Protein AF-A0A2A3AH09-F1 (afdb_monomer_lite)

Structure (mmCIF, N/CA/C/O backbone):
data_AF-A0A2A3AH09-F1
#
_entry.id   AF-A0A2A3AH09-F1
#
loop_
_atom_site.group_PDB
_atom_site.id
_atom_site.type_symbol
_atom_site.label_atom_id
_atom_site.label_alt_id
_atom_site.label_comp_id
_atom_site.label_asym_id
_atom_site.label_entity_id
_atom_site.label_seq_id
_atom_site.pdbx_PDB_ins_code
_atom_site.Cartn_x
_atom_site.Cartn_y
_atom_site.Cartn_z
_atom_site.occupancy
_atom_site.B_iso_or_equiv
_atom_site.auth_seq_id
_atom_site.auth_comp_id
_atom_site.auth_asym_id
_atom_site.auth_atom_id
_atom_site.pdbx_PDB_model_num
ATOM 1 N N . MET A 1 1 ? -6.752 4.742 29.428 1.00 23.89 1 MET A N 1
ATOM 2 C CA . MET A 1 1 ? -5.348 5.058 29.080 1.00 23.89 1 MET A CA 1
ATOM 3 C C . MET A 1 1 ? -4.868 3.890 28.249 1.00 23.89 1 MET A C 1
ATOM 5 O O . MET A 1 1 ? -4.667 2.828 28.812 1.00 23.89 1 MET A O 1
ATOM 9 N N . ILE A 1 2 ? -4.833 4.047 26.927 1.00 23.59 2 ILE A N 1
ATOM 10 C CA . ILE A 1 2 ? -4.548 2.941 26.006 1.00 23.59 2 ILE A CA 1
ATOM 11 C C . ILE A 1 2 ? -3.035 2.771 25.937 1.00 23.59 2 ILE A C 1
ATOM 13 O O . ILE A 1 2 ? -2.318 3.737 25.672 1.00 23.59 2 ILE A O 1
ATOM 17 N N . ILE A 1 3 ? -2.558 1.558 26.194 1.00 22.45 3 ILE A N 1
ATOM 18 C CA . ILE A 1 3 ? -1.176 1.170 25.927 1.00 22.45 3 ILE A CA 1
ATOM 19 C C . ILE A 1 3 ? -1.174 0.572 24.517 1.00 22.45 3 ILE A C 1
ATOM 21 O O . ILE A 1 3 ? -1.319 -0.630 24.355 1.00 22.45 3 ILE A O 1
ATOM 25 N N . MET A 1 4 ? -1.064 1.418 23.488 1.00 25.09 4 MET A N 1
ATOM 26 C CA . MET A 1 4 ? -0.767 0.939 22.133 1.00 25.09 4 MET A CA 1
ATOM 27 C C . MET A 1 4 ? 0.722 0.570 22.095 1.00 25.09 4 MET A C 1
ATOM 29 O O . MET A 1 4 ? 1.574 1.455 22.219 1.00 25.09 4 MET A O 1
ATOM 33 N N . ASP A 1 5 ? 1.055 -0.714 21.945 1.00 28.31 5 ASP A N 1
ATOM 34 C CA . ASP A 1 5 ? 2.440 -1.148 21.712 1.00 28.31 5 ASP A CA 1
ATOM 35 C C . ASP A 1 5 ? 2.816 -0.863 20.246 1.00 28.31 5 ASP A C 1
ATOM 37 O O . ASP A 1 5 ? 2.674 -1.688 19.349 1.00 28.31 5 ASP A O 1
ATOM 41 N N . ILE A 1 6 ? 3.236 0.378 19.981 1.00 30.56 6 ILE A N 1
ATOM 42 C CA . ILE A 1 6 ? 3.628 0.846 18.645 1.00 30.56 6 ILE A CA 1
ATOM 43 C C . ILE A 1 6 ? 5.043 0.340 18.336 1.00 30.56 6 ILE A C 1
ATOM 45 O O . ILE A 1 6 ? 6.041 1.036 18.575 1.00 30.56 6 ILE A O 1
ATOM 49 N N . ARG A 1 7 ? 5.139 -0.860 17.761 1.00 31.64 7 ARG A N 1
ATOM 50 C CA . ARG A 1 7 ? 6.381 -1.397 17.187 1.00 31.64 7 ARG A CA 1
ATOM 51 C C . ARG A 1 7 ? 6.448 -1.036 15.700 1.00 31.64 7 ARG A C 1
ATOM 53 O O . ARG A 1 7 ? 5.562 -1.351 14.919 1.00 31.64 7 ARG A O 1
ATOM 60 N N . CYS A 1 8 ? 7.478 -0.288 15.314 1.00 32.75 8 CYS A N 1
ATOM 61 C CA . CYS A 1 8 ? 7.668 0.193 13.939 1.00 32.75 8 CYS A CA 1
ATOM 62 C C . CYS A 1 8 ? 8.360 -0.893 13.097 1.00 32.75 8 CYS A C 1
ATOM 64 O O . CYS A 1 8 ? 9.289 -1.516 13.605 1.00 32.75 8 CYS A O 1
ATOM 66 N N . GLY A 1 9 ? 7.909 -1.139 11.859 1.00 32.47 9 GLY A N 1
ATOM 67 C CA . GLY A 1 9 ? 8.409 -2.239 11.016 1.00 32.47 9 GLY A CA 1
ATOM 68 C C . GLY A 1 9 ? 9.798 -2.023 10.396 1.00 32.47 9 GLY A C 1
ATOM 69 O O . GLY A 1 9 ? 10.466 -1.047 10.728 1.00 32.47 9 GLY A O 1
ATOM 70 N N . PRO A 1 10 ? 10.245 -2.898 9.472 1.00 32.12 10 PRO A N 1
ATOM 71 C CA . PRO A 1 10 ? 9.952 -4.318 9.372 1.00 32.12 10 PRO A CA 1
ATOM 72 C C . PRO A 1 10 ? 10.973 -5.072 10.239 1.00 32.12 10 PRO A C 1
ATOM 74 O O . PRO A 1 10 ? 12.000 -5.542 9.751 1.00 32.12 10 PRO A O 1
ATOM 77 N N . ASP A 1 11 ? 10.706 -5.194 11.537 1.00 28.09 11 ASP A N 1
ATOM 78 C CA . ASP A 1 11 ? 11.441 -6.131 12.380 1.00 28.09 11 ASP A CA 1
ATOM 79 C C . ASP A 1 11 ? 10.510 -7.226 12.862 1.00 28.09 11 ASP A C 1
ATOM 81 O O . ASP A 1 11 ? 9.841 -7.123 13.889 1.00 28.09 11 ASP A O 1
ATOM 85 N N . ARG A 1 12 ? 10.569 -8.347 12.148 1.00 29.17 12 ARG A N 1
ATOM 86 C CA . ARG A 1 12 ? 10.664 -9.617 12.849 1.00 29.17 12 ARG A CA 1
ATOM 87 C C . ARG A 1 12 ? 12.127 -10.049 12.816 1.00 29.17 12 ARG A C 1
ATOM 89 O O . ARG A 1 12 ? 12.681 -10.366 11.766 1.00 29.17 12 ARG A O 1
ATOM 96 N N . SER A 1 13 ? 12.768 -10.010 13.975 1.00 27.36 13 SER A N 1
ATOM 97 C CA . SER A 1 13 ? 14.115 -10.524 14.201 1.00 27.36 13 SER A CA 1
ATOM 98 C C . SER A 1 13 ? 14.112 -12.061 14.221 1.00 27.36 13 SER A C 1
ATOM 100 O O . SER A 1 13 ? 13.338 -12.662 14.958 1.00 27.36 13 SER A O 1
ATOM 102 N N . VAL A 1 14 ? 14.990 -12.632 13.386 1.00 26.58 14 VAL A N 1
ATOM 103 C CA . VAL A 1 14 ? 15.725 -13.921 13.424 1.00 26.58 14 VAL A CA 1
ATOM 104 C C . VAL A 1 14 ? 15.025 -15.151 14.034 1.00 26.58 14 VAL A C 1
ATOM 106 O O . VAL A 1 14 ? 14.809 -15.227 15.241 1.00 26.58 14 VAL A O 1
ATOM 109 N N . LEU A 1 15 ? 14.817 -16.187 13.207 1.00 25.62 15 LEU A N 1
ATOM 110 C CA . LEU A 1 15 ? 14.920 -17.571 13.682 1.00 25.62 15 LEU A CA 1
ATOM 111 C C . LEU A 1 15 ? 16.405 -17.921 13.768 1.00 25.62 15 LEU A C 1
ATOM 113 O O . LEU A 1 15 ? 17.127 -17.882 12.774 1.00 25.62 15 LEU A O 1
ATOM 117 N N . ASP A 1 16 ? 16.822 -18.164 15.000 1.00 27.33 16 ASP A N 1
ATOM 118 C CA . ASP A 1 16 ? 18.167 -18.507 15.419 1.00 27.33 16 ASP A CA 1
ATOM 119 C C . ASP A 1 16 ? 18.435 -19.988 15.122 1.00 27.33 16 ASP A C 1
ATOM 121 O O . ASP A 1 16 ? 17.593 -20.843 15.401 1.00 27.33 16 ASP A O 1
ATOM 125 N N . THR A 1 17 ? 19.619 -20.294 14.610 1.00 29.06 17 THR A N 1
ATOM 126 C CA . THR A 1 17 ? 20.269 -21.575 14.888 1.00 29.06 17 THR A CA 1
ATOM 127 C C . THR A 1 17 ? 21.714 -21.268 15.249 1.00 29.06 17 THR A C 1
ATOM 129 O O . THR A 1 17 ? 22.611 -21.481 14.442 1.00 29.06 17 THR A O 1
ATOM 132 N N . GLU A 1 18 ? 21.951 -20.662 16.409 1.00 27.30 18 GLU A N 1
ATOM 133 C CA . GLU A 1 18 ? 22.647 -21.288 17.537 1.00 27.30 18 GLU A CA 1
ATOM 134 C C . GLU A 1 18 ? 23.169 -20.229 18.529 1.00 27.30 18 GLU A C 1
ATOM 136 O O . GLU A 1 18 ? 23.938 -19.335 18.187 1.00 27.30 18 GLU A O 1
ATOM 141 N N . SER A 1 19 ? 22.862 -20.468 19.806 1.00 27.52 19 SER A N 1
ATOM 142 C CA . SER A 1 19 ? 23.535 -19.970 21.016 1.00 27.52 19 SER A CA 1
ATOM 143 C C . SER A 1 19 ? 23.259 -18.534 21.515 1.00 27.52 19 SER A C 1
ATOM 145 O O . SER A 1 19 ? 23.606 -17.512 20.935 1.00 27.52 19 SER A O 1
ATOM 147 N N . GLU A 1 20 ? 22.666 -18.525 22.712 1.00 33.41 20 GLU A N 1
ATOM 148 C CA . GLU A 1 20 ? 22.662 -17.520 23.779 1.00 33.41 20 GLU A CA 1
ATOM 149 C C . GLU A 1 20 ? 23.600 -16.306 23.614 1.00 33.41 20 GLU A C 1
ATOM 151 O O . GLU A 1 20 ? 24.755 -16.321 24.027 1.00 33.41 20 GLU A O 1
ATOM 156 N N . SER A 1 21 ? 23.073 -15.184 23.120 1.00 24.89 21 SER A N 1
ATOM 157 C CA . SER A 1 21 ? 23.332 -13.835 23.667 1.00 24.89 21 SER A CA 1
ATOM 158 C C . SER A 1 21 ? 22.563 -12.782 22.865 1.00 24.89 21 SER A C 1
ATOM 160 O O . SER A 1 21 ? 22.965 -12.307 21.808 1.00 24.89 21 SER A O 1
ATOM 162 N N . ARG A 1 22 ? 21.392 -12.410 23.389 1.00 24.17 22 ARG A N 1
ATOM 163 C CA . ARG A 1 22 ? 20.501 -11.394 22.815 1.00 24.17 22 ARG A CA 1
ATOM 164 C C . ARG A 1 22 ? 21.199 -10.033 22.707 1.00 24.17 22 ARG A C 1
ATOM 166 O O . ARG A 1 22 ? 21.589 -9.464 23.724 1.00 24.17 22 ARG A O 1
ATOM 173 N N . ILE A 1 23 ? 21.219 -9.451 21.507 1.00 23.06 23 ILE A N 1
ATOM 174 C CA . ILE A 1 23 ? 21.475 -8.019 21.302 1.00 23.06 23 ILE A CA 1
ATOM 175 C C . ILE A 1 23 ? 20.155 -7.350 20.914 1.00 23.06 23 ILE A C 1
ATOM 177 O O . ILE A 1 23 ? 19.607 -7.581 19.839 1.00 23.06 23 ILE A O 1
ATOM 181 N N . ALA A 1 24 ? 19.641 -6.506 21.809 1.00 22.50 24 ALA A N 1
ATOM 182 C CA . ALA A 1 24 ? 18.548 -5.591 21.515 1.00 22.50 24 ALA A CA 1
ATOM 183 C C . ALA A 1 24 ? 19.100 -4.372 20.760 1.00 22.50 24 ALA A C 1
ATOM 185 O O . ALA A 1 24 ? 19.876 -3.592 21.317 1.00 22.50 24 ALA A O 1
ATOM 186 N N . VAL A 1 25 ? 18.687 -4.176 19.507 1.00 25.55 25 VAL A N 1
ATOM 187 C CA . VAL A 1 25 ? 18.968 -2.932 18.781 1.00 25.55 25 VAL A CA 1
ATOM 188 C C . VAL A 1 25 ? 17.922 -1.898 19.196 1.00 25.55 25 VAL A C 1
ATOM 190 O O . VAL A 1 25 ? 16.740 -2.024 18.892 1.00 25.55 25 VAL A O 1
ATOM 193 N N . LYS A 1 26 ? 18.351 -0.856 19.917 1.00 25.47 26 LYS A N 1
ATOM 194 C CA . LYS A 1 26 ? 17.529 0.342 20.126 1.00 25.47 26 LYS A CA 1
ATOM 195 C C . LYS A 1 26 ? 17.429 1.095 18.799 1.00 25.47 26 LYS A C 1
ATOM 197 O O . LYS A 1 26 ? 18.349 1.833 18.448 1.00 25.47 26 LYS A O 1
ATOM 202 N N . PHE A 1 27 ? 16.308 0.973 18.097 1.00 35.22 27 PHE A N 1
ATOM 203 C CA . PHE A 1 27 ? 15.978 1.896 17.012 1.00 35.22 27 PHE A CA 1
ATOM 204 C C . PHE A 1 27 ? 15.781 3.298 17.596 1.00 35.22 27 PHE A C 1
ATOM 206 O O . PHE A 1 27 ? 14.783 3.578 18.253 1.00 35.22 27 PHE A O 1
ATOM 213 N N . ARG A 1 28 ? 16.761 4.190 17.398 1.00 36.94 28 ARG A N 1
ATOM 214 C CA . ARG A 1 28 ? 16.633 5.621 17.736 1.00 36.94 28 ARG A CA 1
ATOM 215 C C . ARG A 1 28 ? 16.045 6.457 16.594 1.00 36.94 28 ARG A C 1
ATOM 217 O O . ARG A 1 28 ? 15.746 7.624 16.808 1.00 36.94 28 ARG A O 1
ATOM 224 N N . LYS A 1 29 ? 15.890 5.894 15.392 1.00 46.19 29 LYS A N 1
ATOM 225 C CA . LYS A 1 29 ? 15.434 6.605 14.190 1.00 46.19 29 LYS A CA 1
ATOM 226 C C . LYS A 1 29 ? 14.466 5.711 13.413 1.00 46.19 29 LYS A C 1
ATOM 228 O O . LYS A 1 29 ? 14.855 4.625 12.996 1.00 46.19 29 LYS A O 1
ATOM 233 N N . ARG A 1 30 ? 13.209 6.143 13.287 1.00 52.72 30 ARG A N 1
ATOM 234 C CA . ARG A 1 30 ? 12.141 5.437 12.560 1.00 52.72 30 ARG A CA 1
ATOM 235 C C . ARG A 1 30 ? 12.141 5.958 11.118 1.00 52.72 30 ARG A C 1
ATOM 237 O O . ARG A 1 30 ? 11.964 7.161 10.959 1.00 52.72 30 ARG A O 1
ATOM 244 N N . PRO A 1 31 ? 12.365 5.133 10.085 1.00 58.56 31 PRO A N 1
ATOM 245 C CA . PRO A 1 31 ? 12.477 5.621 8.715 1.00 58.56 31 PRO A CA 1
ATOM 246 C C . PRO A 1 31 ? 11.111 5.741 8.030 1.00 58.56 31 PRO A C 1
ATOM 248 O O . PRO A 1 31 ? 10.973 5.348 6.879 1.00 58.56 31 PRO A O 1
ATOM 251 N N . PHE A 1 32 ? 10.106 6.269 8.734 1.00 64.69 32 PHE A N 1
ATOM 252 C CA . PHE A 1 32 ? 8.895 6.722 8.057 1.00 64.69 32 PHE A CA 1
ATOM 253 C C . PHE A 1 32 ? 9.291 7.864 7.109 1.00 64.69 32 PHE A C 1
ATOM 255 O O . PHE A 1 32 ? 10.160 8.662 7.468 1.00 64.69 32 PHE A O 1
ATOM 262 N N . HIS A 1 33 ? 8.721 7.899 5.905 1.00 78.00 33 HIS A N 1
ATOM 263 C CA . HIS A 1 33 ? 9.209 8.628 4.729 1.00 78.00 33 HIS A CA 1
ATOM 264 C C . HIS A 1 33 ? 10.406 8.012 3.986 1.00 78.00 33 HIS A C 1
ATOM 266 O O . HIS A 1 33 ? 11.078 8.702 3.219 1.00 78.00 33 HIS A O 1
ATOM 272 N N . GLY A 1 34 ? 10.656 6.706 4.113 1.00 75.56 34 GLY A N 1
ATOM 273 C CA . GLY A 1 34 ? 11.695 6.032 3.313 1.00 75.56 34 GLY A CA 1
ATOM 274 C C . GLY A 1 34 ? 11.473 6.162 1.796 1.00 75.56 34 GLY A C 1
ATOM 275 O O . GLY A 1 34 ? 12.422 6.245 1.017 1.00 75.56 34 GLY A O 1
ATOM 276 N N . VAL A 1 35 ? 10.207 6.274 1.384 1.00 81.69 35 VAL A N 1
ATOM 277 C CA . VAL A 1 35 ? 9.778 6.487 -0.004 1.00 81.69 35 VAL A CA 1
ATOM 278 C C . VAL A 1 35 ? 9.153 7.875 -0.149 1.00 81.69 35 VAL A C 1
ATOM 280 O O . VAL A 1 35 ? 8.346 8.291 0.689 1.00 81.69 35 VAL A O 1
ATOM 283 N N . ILE A 1 36 ? 9.500 8.597 -1.219 1.00 86.81 36 ILE A N 1
ATOM 284 C CA . ILE A 1 36 ? 8.923 9.915 -1.532 1.00 86.81 36 ILE A CA 1
ATOM 285 C C . ILE A 1 36 ? 7.421 9.765 -1.779 1.00 86.81 36 ILE A C 1
ATOM 287 O O . ILE A 1 36 ? 7.009 8.876 -2.517 1.00 86.81 36 ILE A O 1
ATOM 291 N N . SER A 1 37 ? 6.600 10.607 -1.159 1.00 89.06 37 SER A N 1
ATOM 292 C CA . SER A 1 37 ? 5.145 10.566 -1.349 1.00 89.06 37 SER A CA 1
ATOM 293 C C . SER A 1 37 ? 4.741 10.943 -2.779 1.00 89.06 37 SER A C 1
ATOM 295 O O . SER A 1 37 ? 5.472 11.675 -3.447 1.00 89.06 37 SER A O 1
ATOM 297 N N . TYR A 1 38 ? 3.612 10.421 -3.262 1.00 90.62 38 TYR A N 1
ATOM 298 C CA . TYR A 1 38 ? 3.160 10.554 -4.650 1.00 90.62 38 TYR A CA 1
ATOM 299 C C . TYR A 1 38 ? 3.116 12.013 -5.130 1.00 90.62 38 TYR A C 1
ATOM 301 O O . TYR A 1 38 ? 3.799 12.339 -6.102 1.00 90.62 38 TYR A O 1
ATOM 309 N N . GLY A 1 39 ? 2.403 12.893 -4.421 1.00 89.81 39 GLY A N 1
ATOM 310 C CA . GLY A 1 39 ? 2.252 14.305 -4.789 1.00 89.81 39 GLY A CA 1
ATOM 311 C C . GLY A 1 39 ? 3.558 15.098 -4.714 1.00 89.81 39 GLY A C 1
ATOM 312 O O . GLY A 1 39 ? 3.807 15.998 -5.511 1.00 89.81 39 GLY A O 1
ATOM 313 N N . LEU A 1 40 ? 4.457 14.708 -3.807 1.00 90.38 40 LEU A N 1
ATOM 314 C CA . LEU A 1 40 ? 5.755 15.362 -3.617 1.00 90.38 40 LEU A CA 1
ATOM 315 C C . LEU A 1 40 ? 6.816 14.917 -4.646 1.00 90.38 40 LEU A C 1
ATOM 317 O O . LEU A 1 40 ? 7.869 15.545 -4.789 1.00 90.38 40 LEU A O 1
ATOM 321 N N . ARG A 1 41 ? 6.574 13.811 -5.358 1.00 87.44 41 ARG A N 1
ATOM 322 C CA . ARG A 1 41 ? 7.581 13.137 -6.187 1.00 87.44 41 ARG A CA 1
ATOM 323 C C . ARG A 1 41 ? 8.137 14.028 -7.287 1.00 87.44 41 ARG A C 1
ATOM 325 O O . ARG A 1 41 ? 9.354 14.093 -7.458 1.00 87.44 41 ARG A O 1
ATOM 332 N N . ASP A 1 42 ? 7.260 14.671 -8.042 1.00 86.50 42 ASP A N 1
ATOM 333 C CA . ASP A 1 42 ? 7.668 15.429 -9.223 1.00 86.50 42 ASP A CA 1
ATOM 334 C C . ASP A 1 42 ? 8.325 16.755 -8.812 1.00 86.50 42 ASP A C 1
ATOM 336 O O . ASP A 1 42 ? 9.334 17.157 -9.394 1.00 86.50 42 ASP A O 1
ATOM 340 N N . GLU A 1 43 ? 7.853 17.360 -7.720 1.00 86.44 43 GLU A N 1
ATOM 341 C CA . GLU A 1 43 ? 8.444 18.562 -7.127 1.00 86.44 43 GLU A CA 1
ATOM 342 C C . GLU A 1 43 ? 9.896 18.331 -6.674 1.00 86.44 43 GLU A C 1
ATOM 344 O O . GLU A 1 43 ? 10.767 19.170 -6.917 1.00 86.44 43 GLU A O 1
ATOM 349 N N . LEU A 1 44 ? 10.194 17.173 -6.068 1.00 86.19 44 LEU A N 1
ATOM 350 C CA . LEU A 1 44 ? 11.566 16.826 -5.685 1.00 86.19 44 LEU A CA 1
ATOM 351 C C . LEU A 1 44 ? 12.426 16.408 -6.890 1.00 86.19 44 LEU A C 1
ATOM 353 O O . LEU A 1 44 ? 13.587 16.802 -7.003 1.00 86.19 44 LEU A O 1
ATOM 357 N N . LYS A 1 45 ? 11.880 15.656 -7.851 1.00 81.31 45 LYS A N 1
ATOM 358 C CA . LYS A 1 45 ? 12.638 15.267 -9.057 1.00 81.31 45 LYS A CA 1
ATOM 359 C C . LYS A 1 45 ? 13.113 16.469 -9.876 1.00 81.31 45 LYS A C 1
ATOM 361 O O . LYS A 1 45 ? 14.197 16.421 -10.449 1.00 81.31 45 LYS A O 1
ATOM 366 N N . ASN A 1 46 ? 12.331 17.546 -9.904 1.00 81.56 46 ASN A N 1
ATOM 367 C CA . ASN A 1 46 ? 12.639 18.748 -10.678 1.00 81.56 46 ASN A CA 1
ATOM 368 C C . ASN A 1 46 ? 13.638 19.699 -9.988 1.00 81.56 46 ASN A C 1
ATOM 370 O O . ASN A 1 46 ? 13.981 20.741 -10.548 1.00 81.56 46 ASN A O 1
ATOM 374 N N . ARG A 1 47 ? 14.129 19.361 -8.787 1.00 80.56 47 ARG A N 1
ATOM 375 C CA . ARG A 1 47 ? 15.067 20.183 -8.006 1.00 80.56 47 ARG A CA 1
ATOM 376 C C . ARG A 1 47 ? 16.409 19.452 -7.841 1.00 80.56 47 ARG A C 1
ATOM 378 O O . ARG A 1 47 ? 16.424 18.418 -7.170 1.00 80.56 47 ARG A O 1
ATOM 385 N N . PRO A 1 48 ? 17.529 19.989 -8.375 1.00 68.94 48 PRO A N 1
ATOM 386 C CA . PRO A 1 48 ? 18.810 19.278 -8.501 1.00 68.94 48 PRO A CA 1
ATOM 387 C C . PRO A 1 48 ? 19.332 18.582 -7.233 1.00 68.94 48 PRO A C 1
ATOM 389 O O . PRO A 1 48 ? 19.848 17.471 -7.325 1.00 68.94 48 PRO A O 1
ATOM 392 N N . ASP A 1 49 ? 19.144 19.183 -6.055 1.00 81.88 49 ASP A N 1
ATOM 393 C CA . ASP A 1 49 ? 19.705 18.670 -4.794 1.00 81.88 49 ASP A CA 1
ATOM 394 C C . ASP A 1 49 ? 18.674 17.967 -3.894 1.00 81.88 49 ASP A C 1
ATOM 396 O O . ASP A 1 49 ? 19.017 17.307 -2.911 1.00 81.88 49 ASP A O 1
ATOM 400 N N . SER A 1 50 ? 17.386 18.063 -4.221 1.00 81.44 50 SER A N 1
ATOM 401 C CA . SER A 1 50 ? 16.332 17.748 -3.252 1.00 81.44 50 SER A CA 1
ATOM 402 C C . SER A 1 50 ? 16.125 16.247 -3.008 1.00 81.44 50 SER A C 1
ATOM 404 O O . SER A 1 50 ? 15.700 15.851 -1.922 1.00 81.44 50 SER A O 1
ATOM 406 N N . LEU A 1 51 ? 16.515 15.393 -3.963 1.00 81.19 51 LEU A N 1
ATOM 407 C CA . LEU A 1 51 ? 16.573 13.942 -3.758 1.00 81.19 51 LEU A CA 1
ATOM 408 C C . LEU A 1 51 ? 17.632 13.567 -2.712 1.00 81.19 51 LEU A C 1
ATOM 410 O O . LEU A 1 51 ? 17.388 12.716 -1.858 1.00 81.19 51 LEU A O 1
ATOM 414 N N . GLN A 1 52 ? 18.793 14.229 -2.732 1.00 83.44 52 GLN A N 1
ATOM 415 C CA . GLN A 1 52 ? 19.838 13.997 -1.732 1.00 83.44 52 GLN A CA 1
ATOM 416 C C . GLN A 1 52 ? 19.374 14.459 -0.350 1.00 83.44 52 GLN A C 1
ATOM 418 O O . GLN A 1 52 ? 19.574 13.749 0.638 1.00 83.44 52 GLN A O 1
ATOM 423 N N . TRP A 1 53 ? 18.699 15.611 -0.288 1.00 86.75 53 TRP A N 1
ATOM 424 C CA . TRP A 1 53 ? 18.083 16.099 0.944 1.00 86.75 53 TRP A CA 1
ATOM 425 C C . TRP A 1 53 ? 17.060 15.099 1.485 1.00 86.75 53 TRP A C 1
ATOM 427 O O . TRP A 1 53 ? 17.083 14.803 2.678 1.00 86.75 53 TRP A O 1
ATOM 437 N N . TRP A 1 54 ? 16.200 14.530 0.630 1.00 85.50 54 TRP A N 1
ATOM 438 C CA . TRP A 1 54 ? 15.226 13.518 1.044 1.00 85.50 54 TRP A CA 1
ATOM 439 C C . TRP A 1 54 ? 15.911 12.306 1.678 1.00 85.50 54 TRP A C 1
ATOM 441 O O . TRP A 1 54 ? 15.611 11.954 2.819 1.00 85.50 54 TRP A O 1
ATOM 451 N N . HIS A 1 55 ? 16.892 11.708 0.996 1.00 80.94 55 HIS A N 1
ATOM 452 C CA . HIS A 1 55 ? 17.633 10.561 1.533 1.00 80.94 55 HIS A CA 1
ATOM 453 C C . HIS A 1 55 ? 18.311 10.870 2.873 1.00 80.94 55 HIS A C 1
ATOM 455 O O . HIS A 1 55 ? 18.345 10.020 3.767 1.00 80.94 55 HIS A O 1
ATOM 461 N N . ARG A 1 56 ? 18.807 12.100 3.039 1.00 81.44 56 ARG A N 1
ATOM 462 C CA . ARG A 1 56 ? 19.435 12.553 4.279 1.00 81.44 56 ARG A CA 1
ATOM 463 C C . ARG A 1 56 ? 18.421 12.756 5.404 1.00 81.44 56 ARG A C 1
ATOM 465 O O . ARG A 1 56 ? 18.699 12.342 6.526 1.00 81.44 56 ARG A O 1
ATOM 472 N N . TYR A 1 57 ? 17.267 13.362 5.133 1.00 84.75 57 TYR A N 1
ATOM 473 C CA . TYR A 1 57 ? 16.413 13.947 6.173 1.00 84.75 57 TYR A CA 1
ATOM 474 C C . TYR A 1 57 ? 15.023 13.334 6.339 1.00 84.75 57 TYR A C 1
ATOM 476 O O . TYR A 1 57 ? 14.392 13.595 7.360 1.00 84.75 57 TYR A O 1
ATOM 484 N N . ALA A 1 58 ? 14.542 12.495 5.421 1.00 83.12 58 ALA A N 1
ATOM 485 C CA . ALA A 1 58 ? 13.167 11.990 5.474 1.00 83.12 58 ALA A CA 1
ATOM 486 C C . ALA A 1 58 ? 12.823 11.291 6.810 1.00 83.12 58 ALA A C 1
ATOM 488 O O . ALA A 1 58 ? 11.780 11.546 7.400 1.00 83.12 58 ALA A O 1
ATOM 489 N N . HIS A 1 59 ? 13.769 10.536 7.379 1.00 78.56 59 HIS A N 1
ATOM 490 C CA . HIS A 1 59 ? 13.627 9.857 8.678 1.00 78.56 59 HIS A CA 1
ATOM 491 C C . HIS A 1 59 ? 13.463 10.783 9.908 1.00 78.56 59 HIS A C 1
ATOM 493 O O . HIS A 1 59 ? 13.202 10.305 11.017 1.00 78.56 59 HIS A O 1
ATOM 499 N N . VAL A 1 60 ? 13.691 12.092 9.755 1.00 82.38 60 VAL A N 1
ATOM 500 C CA . VAL A 1 60 ? 13.495 13.114 10.801 1.00 82.38 60 VAL A CA 1
ATOM 501 C C . VAL A 1 60 ? 12.509 14.204 10.388 1.00 82.38 60 VAL A C 1
ATOM 503 O O . VAL A 1 60 ? 12.383 15.203 11.101 1.00 82.38 60 VAL A O 1
ATOM 506 N N . LEU A 1 61 ? 11.800 14.022 9.269 1.00 84.44 61 LEU A N 1
ATOM 507 C CA . LEU A 1 61 ? 10.869 15.016 8.732 1.00 84.44 61 LEU A CA 1
ATOM 508 C C . LEU A 1 61 ? 9.841 15.440 9.794 1.00 84.44 61 LEU A C 1
ATOM 510 O O . LEU A 1 61 ? 9.638 16.635 10.007 1.00 84.44 61 LEU A O 1
ATOM 514 N N . ASP A 1 62 ? 9.342 14.458 10.549 1.00 81.19 62 ASP A N 1
ATOM 515 C CA . ASP A 1 62 ? 8.324 14.606 11.595 1.00 81.19 62 ASP A CA 1
ATOM 516 C C . ASP A 1 62 ? 8.863 14.967 12.984 1.00 81.19 62 ASP A C 1
ATOM 518 O O . ASP A 1 62 ? 8.091 15.231 13.909 1.00 81.19 62 ASP A O 1
ATOM 522 N N . GLN A 1 63 ? 10.180 14.900 13.191 1.00 78.25 63 GLN A N 1
ATOM 523 C CA . GLN A 1 63 ? 10.741 15.092 14.524 1.00 78.25 63 GLN A CA 1
ATOM 524 C C . GLN A 1 63 ? 10.765 16.582 14.873 1.00 78.25 63 GLN A C 1
ATOM 526 O O . GLN A 1 63 ? 11.238 17.377 14.065 1.00 78.25 63 GLN A O 1
ATOM 531 N N . PRO A 1 64 ? 10.356 16.984 16.086 1.00 64.56 64 PRO A N 1
ATOM 532 C CA . PRO A 1 64 ? 10.596 18.333 16.581 1.00 64.56 64 PRO A CA 1
ATOM 533 C C . PRO A 1 64 ? 12.094 18.469 16.896 1.00 64.56 64 PRO A C 1
ATOM 535 O O . PRO A 1 64 ? 12.529 18.308 18.034 1.00 64.56 64 PRO A O 1
ATOM 538 N N . THR A 1 65 ? 12.931 18.647 15.877 1.00 60.38 65 THR A N 1
ATOM 539 C CA . THR A 1 65 ? 14.368 18.861 16.065 1.00 60.38 65 THR A CA 1
ATOM 540 C C . THR A 1 65 ? 14.633 20.316 16.421 1.00 60.38 65 THR A C 1
ATOM 542 O O . THR A 1 65 ? 14.097 21.222 15.797 1.00 60.38 65 THR A O 1
ATOM 545 N N . ALA A 1 66 ? 15.528 20.539 17.385 1.00 46.62 66 ALA A N 1
ATOM 546 C CA . ALA A 1 66 ? 15.983 21.863 17.819 1.00 46.62 66 ALA A CA 1
ATOM 547 C C . ALA A 1 66 ? 16.834 22.621 16.772 1.00 46.62 66 ALA A C 1
ATOM 549 O O . ALA A 1 66 ? 17.367 23.681 17.077 1.00 46.62 66 ALA A O 1
ATOM 550 N N . SER A 1 67 ? 16.993 22.086 15.556 1.00 50.12 67 SER A N 1
ATOM 551 C CA . SER A 1 67 ? 17.718 22.732 14.461 1.00 50.12 67 SER A CA 1
ATOM 552 C C . SER A 1 67 ? 16.739 23.285 13.425 1.00 50.12 67 SER A C 1
ATOM 554 O O . SER A 1 67 ? 16.724 22.854 12.271 1.00 50.12 67 SER A O 1
ATOM 556 N N . ASP A 1 68 ? 15.954 24.284 13.820 1.00 53.94 68 ASP A N 1
ATOM 557 C CA . ASP A 1 68 ? 15.293 25.184 12.865 1.00 53.94 68 ASP A CA 1
ATOM 558 C C . ASP A 1 68 ? 16.310 25.956 11.994 1.00 53.94 68 ASP A C 1
ATOM 560 O O . ASP A 1 68 ? 15.915 26.708 11.108 1.00 53.94 68 ASP A O 1
ATOM 564 N N . ASP A 1 69 ? 17.616 25.751 12.196 1.00 58.56 69 ASP A N 1
ATOM 565 C CA . ASP A 1 69 ? 18.706 26.346 11.421 1.00 58.56 69 ASP A CA 1
ATOM 566 C C . ASP A 1 69 ? 19.073 25.580 10.135 1.00 58.56 69 ASP A C 1
ATOM 568 O O . ASP A 1 69 ? 19.724 26.153 9.259 1.00 58.56 69 ASP A O 1
ATOM 572 N N . ASP A 1 70 ? 18.641 24.325 9.956 1.00 83.19 70 ASP A N 1
ATOM 573 C CA . ASP A 1 70 ? 18.927 23.577 8.723 1.00 83.19 70 ASP A CA 1
ATOM 574 C C . ASP A 1 70 ? 17.960 23.994 7.597 1.00 83.19 70 ASP A C 1
ATOM 576 O O . ASP A 1 70 ? 16.764 23.681 7.599 1.00 83.19 70 ASP A O 1
ATOM 580 N N . GLY A 1 71 ? 18.473 24.769 6.635 1.00 86.50 71 GLY A N 1
ATOM 581 C CA . GLY A 1 71 ? 17.709 25.256 5.485 1.00 86.50 71 GLY A CA 1
ATOM 582 C C . GLY A 1 71 ? 17.118 24.140 4.623 1.00 86.50 71 GLY A C 1
ATOM 583 O O . GLY A 1 71 ? 15.986 24.282 4.165 1.00 86.50 71 GLY A O 1
ATOM 584 N N . GLU A 1 72 ? 17.833 23.026 4.448 1.00 89.31 72 GLU A N 1
ATOM 585 C CA . GLU A 1 72 ? 17.412 21.915 3.585 1.00 89.31 72 GLU A CA 1
ATOM 586 C C . GLU A 1 72 ? 16.201 21.199 4.199 1.00 89.31 72 GLU A C 1
ATOM 588 O O . GLU A 1 72 ? 15.169 21.015 3.547 1.00 89.31 72 GLU A O 1
ATOM 593 N N . LEU A 1 73 ? 16.286 20.870 5.492 1.00 87.62 73 LEU A N 1
ATOM 594 C CA . LEU A 1 73 ? 15.196 20.228 6.230 1.00 87.62 73 LEU A CA 1
ATOM 595 C C . LEU A 1 73 ? 13.949 21.123 6.313 1.00 87.62 73 LEU A C 1
ATOM 597 O O . LEU A 1 73 ? 12.833 20.623 6.173 1.00 87.62 73 LEU A O 1
ATOM 601 N N . ARG A 1 74 ? 14.114 22.443 6.490 1.00 88.06 74 ARG A N 1
ATOM 602 C CA . ARG A 1 74 ? 12.986 23.394 6.463 1.00 88.06 74 ARG A CA 1
ATOM 603 C C . ARG A 1 74 ? 12.273 23.406 5.118 1.00 88.06 74 ARG A C 1
ATOM 605 O O . ARG A 1 74 ? 11.046 23.390 5.092 1.00 88.06 74 ARG A O 1
ATOM 612 N N . VAL A 1 75 ? 13.023 23.406 4.015 1.00 89.38 75 VAL A N 1
ATOM 613 C CA . VAL A 1 75 ? 12.435 23.336 2.671 1.00 89.38 75 VAL A CA 1
ATOM 614 C C . VAL A 1 75 ? 11.661 22.032 2.499 1.00 89.38 75 VAL A C 1
ATOM 616 O O . VAL A 1 75 ? 10.517 22.073 2.059 1.00 89.38 75 VAL A O 1
ATOM 619 N N . LEU A 1 76 ? 12.226 20.887 2.894 1.00 89.81 76 LEU A N 1
ATOM 620 C CA . LEU A 1 76 ? 11.518 19.606 2.803 1.00 89.81 76 LEU A CA 1
ATOM 621 C C . LEU A 1 76 ? 10.236 19.576 3.639 1.00 89.81 76 LEU A C 1
ATOM 623 O O . LEU A 1 76 ? 9.213 19.112 3.144 1.00 89.81 76 LEU A O 1
ATOM 627 N N . ARG A 1 77 ? 10.267 20.092 4.875 1.00 89.94 77 ARG A N 1
ATOM 628 C CA . ARG A 1 77 ? 9.074 20.197 5.731 1.00 89.94 77 ARG A CA 1
ATOM 629 C C . ARG A 1 77 ? 8.009 21.089 5.112 1.00 89.94 77 ARG A C 1
ATOM 631 O O . ARG A 1 77 ? 6.849 20.701 5.087 1.00 89.94 77 ARG A O 1
ATOM 638 N N . TYR A 1 78 ? 8.409 22.241 4.576 1.00 90.00 78 TYR A N 1
ATOM 639 C CA . TYR A 1 78 ? 7.495 23.149 3.892 1.00 90.00 78 TYR A CA 1
ATOM 640 C C . TYR A 1 78 ? 6.815 22.463 2.702 1.00 90.00 78 TYR A C 1
ATOM 642 O O . TYR A 1 78 ? 5.595 22.505 2.589 1.00 90.00 78 TYR A O 1
ATOM 650 N N . LEU A 1 79 ? 7.576 21.775 1.846 1.00 91.00 79 LEU A N 1
ATOM 651 C CA . LEU A 1 79 ? 7.001 21.045 0.712 1.00 91.00 79 LEU A CA 1
ATOM 652 C C . LEU A 1 79 ? 6.077 19.916 1.171 1.00 91.00 79 LEU A C 1
ATOM 654 O O . LEU A 1 79 ? 4.968 19.782 0.662 1.00 91.00 79 LEU A O 1
ATOM 658 N N . ALA A 1 80 ? 6.510 19.125 2.154 1.00 91.12 80 ALA A N 1
ATOM 659 C CA . ALA A 1 80 ? 5.694 18.066 2.729 1.00 91.12 80 ALA A CA 1
ATOM 660 C C . ALA A 1 80 ? 4.364 18.617 3.265 1.00 91.12 80 ALA A C 1
ATOM 662 O O . ALA A 1 80 ? 3.316 18.037 3.004 1.00 91.12 80 ALA A O 1
ATOM 663 N N . GLU A 1 81 ? 4.381 19.771 3.932 1.00 90.62 81 GLU A N 1
ATOM 664 C CA . GLU A 1 81 ? 3.174 20.449 4.400 1.00 90.62 81 GLU A CA 1
ATOM 665 C C . GLU A 1 81 ? 2.285 20.933 3.243 1.00 90.62 81 GLU A C 1
ATOM 667 O O . GLU A 1 81 ? 1.080 20.689 3.276 1.00 90.62 81 GLU A O 1
ATOM 672 N N . GLN A 1 82 ? 2.853 21.551 2.198 1.00 91.31 82 GLN A N 1
ATOM 673 C CA . GLN A 1 82 ? 2.087 22.032 1.035 1.00 91.31 82 GLN A CA 1
ATOM 674 C C . GLN A 1 82 ? 1.352 20.906 0.299 1.00 91.31 82 GLN A C 1
ATOM 676 O O . GLN A 1 82 ? 0.208 21.085 -0.112 1.00 91.31 82 GLN A O 1
ATOM 681 N N . HIS A 1 83 ? 1.981 19.738 0.169 1.00 92.50 83 HIS A N 1
ATOM 682 C CA . HIS A 1 83 ? 1.352 18.557 -0.431 1.00 92.50 83 HIS A CA 1
ATOM 683 C C . HIS A 1 83 ? 0.483 17.774 0.566 1.00 92.50 83 HIS A C 1
ATOM 685 O O . HIS A 1 83 ? -0.167 16.792 0.206 1.00 92.50 83 HIS A O 1
ATOM 691 N N . GLY A 1 84 ? 0.465 18.178 1.839 1.00 91.81 84 GLY A N 1
ATOM 692 C CA . GLY A 1 84 ? -0.224 17.456 2.896 1.00 91.81 84 GLY A CA 1
ATOM 693 C C . GLY A 1 84 ? 0.322 16.040 3.092 1.00 91.81 84 GLY A C 1
ATOM 694 O O . GLY A 1 84 ? -0.445 15.112 3.343 1.00 91.81 84 GLY A O 1
ATOM 695 N N . VAL A 1 85 ? 1.628 15.834 2.984 1.00 92.50 85 VAL A N 1
ATOM 696 C CA . VAL A 1 85 ? 2.253 14.560 3.340 1.00 92.50 85 VAL A CA 1
ATOM 697 C C . VAL A 1 85 ? 1.982 14.276 4.821 1.00 92.50 85 VAL A C 1
ATOM 699 O O . VAL A 1 85 ? 2.206 15.123 5.686 1.00 92.50 85 VAL A O 1
ATOM 702 N N . LEU A 1 86 ? 1.431 13.101 5.118 1.00 91.19 86 LEU A N 1
ATOM 703 C CA . LEU A 1 86 ? 1.118 12.683 6.480 1.00 91.19 86 LEU A CA 1
ATOM 704 C C . LEU A 1 86 ? 2.386 12.352 7.240 1.00 91.19 86 LEU A C 1
ATOM 706 O O . LEU A 1 86 ? 3.167 11.545 6.759 1.00 91.19 86 LEU A O 1
ATOM 710 N N . SER A 1 87 ? 2.517 12.853 8.464 1.00 86.56 87 SER A N 1
ATOM 711 C CA . SER A 1 87 ? 3.499 12.328 9.413 1.00 86.56 87 SER A CA 1
ATOM 712 C C . SER A 1 87 ? 3.156 10.905 9.859 1.00 86.56 87 SER A C 1
ATOM 714 O O . SER A 1 87 ? 2.004 10.468 9.752 1.00 86.56 87 SER A O 1
ATOM 716 N N . PHE A 1 88 ? 4.120 10.193 10.454 1.00 84.44 88 PHE A N 1
ATOM 717 C CA . PHE A 1 88 ? 3.892 8.853 11.017 1.00 84.44 88 PHE A CA 1
ATOM 718 C C . PHE A 1 88 ? 2.699 8.863 11.974 1.00 84.44 88 PHE A C 1
ATOM 720 O O . PHE A 1 88 ? 1.774 8.062 11.851 1.00 84.44 88 PHE A O 1
ATOM 727 N N . SER A 1 89 ? 2.683 9.827 12.896 1.00 83.25 89 SER A N 1
ATOM 728 C CA . SER A 1 89 ? 1.621 9.978 13.892 1.00 83.25 89 SER A CA 1
ATOM 729 C C . SER A 1 89 ? 0.258 10.249 13.256 1.00 83.25 89 SER A C 1
ATOM 731 O O . SER A 1 89 ? -0.756 9.774 13.761 1.00 83.25 89 SER A O 1
ATOM 733 N N . GLN A 1 90 ? 0.214 10.995 12.151 1.00 88.44 90 GLN A N 1
ATOM 734 C CA . GLN A 1 90 ? -1.028 11.270 11.431 1.00 88.44 90 GLN A CA 1
ATOM 735 C C . GLN A 1 90 ? -1.527 10.040 10.670 1.00 88.44 90 GLN A C 1
ATOM 737 O O . GLN A 1 90 ? -2.723 9.759 10.710 1.00 88.44 90 GLN A O 1
ATOM 742 N N . SER A 1 91 ? -0.629 9.280 10.041 1.00 89.31 91 SER A N 1
ATOM 743 C CA . SER A 1 91 ? -0.961 8.018 9.371 1.00 89.31 91 SER A CA 1
ATOM 744 C C . SER A 1 91 ? -1.496 6.979 10.368 1.00 89.31 91 SER A C 1
ATOM 746 O O . SER A 1 91 ? -2.583 6.437 10.160 1.00 89.31 91 SER A O 1
ATOM 748 N N . VAL A 1 92 ? -0.829 6.808 11.522 1.00 85.19 92 VAL A N 1
ATOM 749 C CA . VAL A 1 92 ? -1.327 5.976 12.639 1.00 85.19 92 VAL A CA 1
ATOM 750 C C . VAL A 1 92 ? -2.697 6.454 13.110 1.00 85.19 92 VAL A C 1
ATOM 752 O O . VAL A 1 92 ? -3.593 5.640 13.308 1.00 85.19 92 VAL A O 1
ATOM 755 N N . ALA A 1 93 ? -2.885 7.764 13.297 1.00 84.81 93 ALA A N 1
ATOM 756 C CA . ALA A 1 93 ? -4.160 8.306 13.760 1.00 84.81 93 ALA A CA 1
ATOM 757 C C . ALA A 1 93 ? -5.299 8.045 12.763 1.00 84.81 93 ALA A C 1
ATOM 759 O O . ALA A 1 93 ? -6.422 7.777 13.188 1.00 84.81 93 ALA A O 1
ATOM 760 N N . CYS A 1 94 ? -5.022 8.091 11.456 1.00 90.06 94 CYS A N 1
ATOM 761 C CA . CYS A 1 94 ? -6.001 7.745 10.426 1.00 90.06 94 CYS A CA 1
ATOM 762 C C . CYS A 1 94 ? -6.354 6.254 10.469 1.00 90.06 94 CYS A C 1
ATOM 764 O O . CYS A 1 94 ? -7.539 5.932 10.494 1.00 90.06 94 CYS A O 1
ATOM 766 N N . ALA A 1 95 ? -5.356 5.368 10.566 1.00 87.62 95 ALA A N 1
ATOM 767 C CA . ALA A 1 95 ? -5.571 3.925 10.705 1.00 87.62 95 ALA A CA 1
ATOM 768 C C . ALA A 1 95 ? -6.342 3.568 11.992 1.00 87.62 95 ALA A C 1
ATOM 770 O O . ALA A 1 95 ? -7.299 2.806 11.968 1.00 87.62 95 ALA A O 1
ATOM 771 N N . ALA A 1 96 ? -5.984 4.156 13.133 1.00 84.88 96 ALA A N 1
ATOM 772 C CA . ALA A 1 96 ? -6.682 3.908 14.394 1.00 84.88 96 ALA A CA 1
ATOM 773 C C . ALA A 1 96 ? -8.112 4.473 14.389 1.00 84.88 96 ALA A C 1
ATOM 775 O O . ALA A 1 96 ? -9.028 3.882 14.961 1.00 84.88 96 ALA A O 1
ATOM 776 N N . ARG A 1 97 ? -8.328 5.629 13.748 1.00 85.19 97 ARG A N 1
ATOM 777 C CA . ARG A 1 97 ? -9.669 6.203 13.627 1.00 85.19 97 ARG A CA 1
ATOM 778 C C . ARG A 1 97 ? -10.549 5.363 12.714 1.00 85.19 97 ARG A C 1
ATOM 780 O O . ARG A 1 97 ? -11.701 5.160 13.080 1.00 85.19 97 ARG A O 1
ATOM 787 N N . SER A 1 98 ? -10.024 4.869 11.592 1.00 86.38 98 SER A N 1
ATOM 788 C CA . SER A 1 98 ? -10.788 3.996 10.704 1.00 86.38 98 SER A CA 1
ATOM 789 C C . SER A 1 98 ? -11.260 2.750 11.458 1.00 86.38 98 SER A C 1
ATOM 791 O O . SER A 1 98 ? -12.461 2.482 11.415 1.00 86.38 98 SER A O 1
ATOM 793 N N . LEU A 1 99 ? -10.376 2.096 12.242 1.00 81.94 99 LEU A N 1
ATOM 794 C CA . LEU A 1 99 ? -10.715 0.971 13.143 1.00 81.94 99 LEU A CA 1
ATOM 795 C C . LEU A 1 99 ? -11.993 1.231 13.949 1.00 81.94 99 LEU A C 1
ATOM 797 O O . LEU A 1 99 ? -12.920 0.427 13.936 1.00 81.94 99 LEU A O 1
ATOM 801 N N . ARG A 1 100 ? -12.079 2.405 14.578 1.00 76.25 100 ARG A N 1
ATOM 802 C CA . ARG A 1 100 ? -13.215 2.777 15.430 1.00 76.25 100 ARG A CA 1
ATOM 803 C C . ARG A 1 100 ? -14.456 3.219 14.668 1.00 76.25 100 ARG A C 1
ATOM 805 O O . ARG A 1 100 ? -15.563 2.944 15.107 1.00 76.25 100 ARG A O 1
ATOM 812 N N . SER A 1 101 ? -14.305 3.974 13.583 1.00 74.12 101 SER A N 1
ATOM 813 C CA . SER A 1 101 ? -15.457 4.594 12.918 1.00 74.12 101 SER A CA 1
ATOM 814 C C . SER A 1 101 ? -16.186 3.654 11.968 1.00 74.12 101 SER A C 1
ATOM 816 O O . SER A 1 101 ? -17.382 3.821 11.760 1.00 74.12 101 SER A O 1
ATOM 818 N N . LEU A 1 102 ? -15.466 2.716 11.356 1.00 65.88 102 LEU A N 1
ATOM 819 C CA . LEU A 1 102 ? -16.008 1.871 10.292 1.00 65.88 102 LEU A CA 1
ATOM 820 C C . LEU A 1 102 ? -16.339 0.463 10.781 1.00 65.88 102 LEU A C 1
ATOM 822 O O . LEU A 1 102 ? -17.216 -0.173 10.208 1.00 65.88 102 LEU A O 1
ATOM 826 N N . TRP A 1 103 ? -15.668 -0.010 11.837 1.00 65.56 103 TRP A N 1
ATOM 827 C CA . TRP A 1 103 ? -15.689 -1.431 12.197 1.00 65.56 103 TRP A CA 1
ATOM 828 C C . TRP A 1 103 ? -16.048 -1.713 13.665 1.00 65.56 103 TRP A C 1
ATOM 830 O O . TRP A 1 103 ? -16.148 -2.871 14.050 1.00 65.56 103 TRP A O 1
ATOM 840 N N . ALA A 1 104 ? -16.370 -0.685 14.463 1.00 59.53 104 ALA A N 1
ATOM 841 C CA . ALA A 1 104 ? -16.896 -0.858 15.824 1.00 59.53 104 ALA A CA 1
ATOM 842 C C . ALA A 1 104 ? -18.325 -1.438 15.883 1.00 59.53 104 ALA A C 1
ATOM 844 O O . ALA A 1 104 ? -18.803 -1.764 16.962 1.00 59.53 104 ALA A O 1
ATOM 845 N N . ALA A 1 105 ? -19.039 -1.550 14.755 1.00 61.88 105 ALA A N 1
ATOM 846 C CA . ALA A 1 105 ? -20.395 -2.107 14.757 1.00 61.88 105 ALA A CA 1
ATOM 847 C C . ALA A 1 105 ? -20.412 -3.620 15.044 1.00 61.88 105 ALA A C 1
ATOM 849 O O . ALA A 1 105 ? -21.345 -4.101 15.684 1.00 61.88 105 ALA A O 1
ATOM 850 N N . ASP A 1 106 ? -19.370 -4.337 14.612 1.00 68.62 106 ASP A N 1
ATOM 851 C CA . ASP A 1 106 ? -19.264 -5.795 14.746 1.00 68.62 106 ASP A CA 1
ATOM 852 C C . ASP A 1 106 ? -18.242 -6.224 15.811 1.00 68.62 106 ASP A C 1
ATOM 854 O O . ASP A 1 106 ? -18.102 -7.416 16.086 1.00 68.62 106 ASP A O 1
ATOM 858 N N . TRP A 1 107 ? -17.502 -5.275 16.390 1.00 76.44 107 TRP A N 1
ATOM 859 C CA . TRP A 1 107 ? -16.410 -5.527 17.332 1.00 76.44 107 TRP A CA 1
ATOM 860 C C . TRP A 1 107 ? -16.722 -4.952 18.708 1.00 76.44 107 TRP A C 1
ATOM 862 O O . TRP A 1 107 ? -17.298 -3.872 18.838 1.00 76.44 107 TRP A O 1
ATOM 872 N N . SER A 1 108 ? -16.312 -5.670 19.748 1.00 77.62 108 SER A N 1
ATOM 873 C CA . SER A 1 108 ? -16.377 -5.174 21.119 1.00 77.62 108 SER A CA 1
ATOM 874 C C . SER A 1 108 ? -15.305 -4.106 21.379 1.00 77.62 108 SER A C 1
ATOM 876 O O . SER A 1 108 ? -14.303 -4.012 20.670 1.00 77.62 108 SER A O 1
ATOM 878 N N . GLU A 1 109 ? -15.490 -3.299 22.426 1.00 77.50 109 GLU A N 1
ATOM 879 C CA . GLU A 1 109 ? -14.449 -2.363 22.885 1.00 77.50 109 GLU A CA 1
ATOM 880 C C . GLU A 1 109 ? -13.154 -3.103 23.271 1.00 77.50 109 GLU A C 1
ATOM 882 O O . GLU A 1 109 ? -12.066 -2.608 22.992 1.00 77.50 109 GLU A O 1
ATOM 887 N N . ASP A 1 110 ? -13.262 -4.319 23.821 1.00 77.69 110 ASP A N 1
ATOM 888 C CA . ASP A 1 110 ? -12.102 -5.151 24.164 1.00 77.69 110 ASP A CA 1
ATOM 889 C C . ASP A 1 110 ? -11.304 -5.569 22.913 1.00 77.69 110 ASP A C 1
ATOM 891 O O . ASP A 1 110 ? -10.073 -5.599 22.951 1.00 77.69 110 ASP A O 1
ATOM 895 N N . ASP A 1 111 ? -11.978 -5.824 21.783 1.00 76.56 111 ASP A N 1
ATOM 896 C CA . ASP A 1 111 ? -11.319 -6.107 20.496 1.00 76.56 111 ASP A CA 1
ATOM 897 C C . ASP A 1 111 ? -10.568 -4.874 19.972 1.00 76.56 111 ASP A C 1
ATOM 899 O O . ASP A 1 111 ? -9.462 -4.965 19.439 1.00 76.56 111 ASP A O 1
ATOM 903 N N . LEU A 1 112 ? -11.156 -3.686 20.128 1.00 75.75 112 LEU A N 1
ATOM 904 C CA . LEU A 1 112 ? -10.519 -2.433 19.721 1.00 75.75 112 LEU A CA 1
ATOM 905 C C . LEU A 1 112 ? -9.310 -2.091 20.599 1.00 75.75 112 LEU A C 1
ATOM 907 O O . LEU A 1 112 ? -8.334 -1.528 20.097 1.00 75.75 112 LEU A O 1
ATOM 911 N N . ASP A 1 113 ? -9.366 -2.428 21.886 1.00 75.38 113 ASP A N 1
ATOM 912 C CA . ASP A 1 113 ? -8.267 -2.237 22.831 1.00 75.38 113 ASP A CA 1
ATOM 913 C C . ASP A 1 113 ? -7.140 -3.271 22.647 1.00 75.38 113 ASP A C 1
ATOM 915 O O . ASP A 1 113 ? -5.989 -2.976 22.981 1.00 75.38 113 ASP A O 1
ATOM 919 N N . SER A 1 114 ? -7.437 -4.450 22.084 1.00 76.12 114 SER A N 1
ATOM 920 C CA . SER A 1 114 ? -6.445 -5.485 21.749 1.00 76.12 114 SER A CA 1
ATOM 921 C C . SER A 1 114 ? -5.785 -5.290 20.377 1.00 76.12 114 SER A C 1
ATOM 923 O O . SER A 1 114 ? -4.781 -5.941 20.080 1.00 76.12 114 SER A O 1
ATOM 925 N N . ALA A 1 115 ? -6.328 -4.401 19.538 1.00 80.50 115 ALA A N 1
ATOM 926 C CA . ALA A 1 115 ? -5.870 -4.209 18.171 1.00 80.50 115 ALA A CA 1
ATOM 927 C C . ALA A 1 115 ? -4.432 -3.667 18.091 1.00 80.50 115 ALA A C 1
ATOM 929 O O . ALA A 1 115 ? -4.092 -2.600 18.612 1.00 80.50 115 ALA A O 1
ATOM 930 N N . GLU A 1 116 ? -3.593 -4.367 17.333 1.00 83.19 116 GLU A N 1
ATOM 931 C CA . GLU A 1 116 ? -2.227 -3.968 17.027 1.00 83.19 116 GLU A CA 1
ATOM 932 C C . GLU A 1 116 ? -2.125 -3.400 15.606 1.00 83.19 116 GLU A C 1
ATOM 934 O O . GLU A 1 116 ? -2.670 -3.957 14.651 1.00 83.19 116 GLU A O 1
ATOM 939 N N . LEU A 1 117 ? -1.369 -2.307 15.454 1.00 80.50 117 LEU A N 1
ATOM 940 C CA . LEU A 1 117 ? -1.099 -1.655 14.171 1.00 80.50 117 LEU A CA 1
ATOM 941 C C . LEU A 1 117 ? 0.397 -1.684 13.862 1.00 80.50 117 LEU A C 1
ATOM 943 O O . LEU A 1 117 ? 1.198 -1.027 14.529 1.00 80.50 117 LEU A O 1
ATOM 947 N N . TRP A 1 118 ? 0.761 -2.387 12.794 1.00 80.62 118 TRP A N 1
ATOM 948 C CA . TRP A 1 118 ? 2.144 -2.575 12.370 1.00 80.62 118 TRP A CA 1
ATOM 949 C C . TRP A 1 118 ? 2.362 -1.924 11.005 1.00 80.62 118 TRP A C 1
ATOM 951 O O . TRP A 1 118 ? 1.823 -2.395 10.008 1.00 80.62 118 TRP A O 1
ATOM 961 N N . ASN A 1 119 ? 3.163 -0.859 10.908 1.00 80.88 119 ASN A N 1
ATOM 962 C CA . ASN A 1 119 ? 3.542 -0.332 9.591 1.00 80.88 119 ASN A CA 1
ATOM 963 C C . ASN A 1 119 ? 4.538 -1.290 8.933 1.00 80.88 119 ASN A C 1
ATOM 965 O O . ASN A 1 119 ? 5.654 -1.441 9.430 1.00 80.88 119 ASN A O 1
ATOM 969 N N . ILE A 1 120 ? 4.129 -1.936 7.842 1.00 77.12 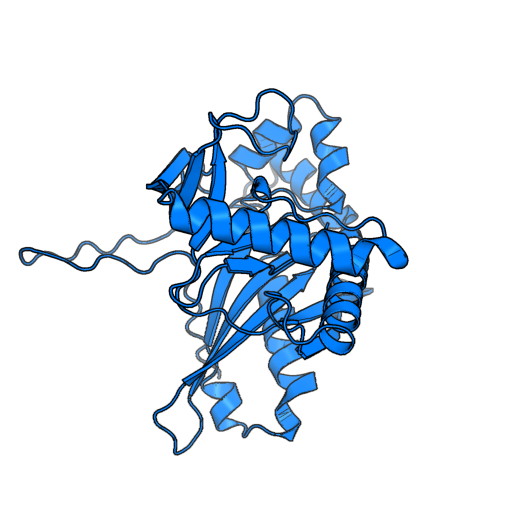120 ILE A N 1
ATOM 970 C CA . ILE A 1 120 ? 4.915 -2.984 7.174 1.00 77.12 120 ILE A CA 1
ATOM 971 C C . ILE A 1 120 ? 5.576 -2.508 5.878 1.00 77.12 120 ILE A C 1
ATOM 973 O O . ILE A 1 120 ? 6.590 -3.075 5.478 1.00 77.12 120 ILE A O 1
ATOM 977 N N . LYS A 1 121 ? 5.027 -1.472 5.233 1.00 80.12 121 LYS A N 1
ATOM 978 C CA . LYS A 1 121 ? 5.554 -0.892 3.991 1.00 80.12 121 LYS A CA 1
ATOM 979 C C . LYS A 1 121 ? 5.154 0.577 3.871 1.00 80.12 121 LYS A C 1
ATOM 981 O O . LYS A 1 121 ? 4.110 1.007 4.367 1.00 80.12 121 LYS A O 1
ATOM 986 N N . GLU A 1 122 ? 5.981 1.339 3.172 1.00 79.88 122 GLU A N 1
ATOM 987 C CA . GLU A 1 122 ? 5.607 2.628 2.605 1.00 79.88 122 GLU A CA 1
ATOM 988 C C . GLU 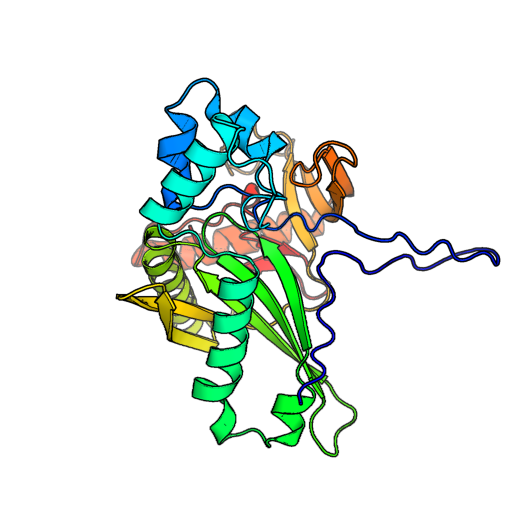A 1 122 ? 5.767 2.563 1.090 1.00 79.88 122 GLU A C 1
ATOM 990 O O . GLU A 1 122 ? 6.827 2.199 0.588 1.00 79.88 122 GLU A O 1
ATOM 995 N N . GLY A 1 123 ? 4.708 2.911 0.369 1.00 83.75 123 GLY A N 1
ATOM 996 C CA . GLY A 1 123 ? 4.752 3.163 -1.063 1.00 83.75 123 GLY A CA 1
ATOM 997 C C . GLY A 1 123 ? 4.714 4.658 -1.367 1.00 83.75 123 GLY A C 1
ATOM 998 O O . GLY A 1 123 ? 4.666 5.511 -0.478 1.00 83.75 123 GLY A O 1
ATOM 999 N N . HIS A 1 124 ? 4.693 4.991 -2.654 1.00 87.12 124 HIS A N 1
ATOM 1000 C CA . HIS A 1 124 ? 4.425 6.363 -3.083 1.00 87.12 124 HIS A CA 1
ATOM 1001 C C . HIS A 1 124 ? 3.004 6.797 -2.692 1.00 87.12 124 HIS A C 1
ATOM 1003 O O . HIS A 1 124 ? 2.824 7.898 -2.183 1.00 87.12 124 HIS A O 1
ATOM 1009 N N . VAL A 1 125 ? 2.021 5.914 -2.888 1.00 92.44 125 VAL A N 1
ATOM 1010 C CA . VAL A 1 125 ? 0.593 6.210 -2.697 1.00 92.44 125 VAL A CA 1
ATOM 1011 C C . VAL A 1 125 ? 0.149 6.001 -1.245 1.00 92.44 125 VAL A C 1
ATOM 1013 O O . VAL A 1 125 ? -0.460 6.887 -0.652 1.00 92.44 125 VAL A O 1
ATOM 1016 N N . SER A 1 126 ? 0.472 4.860 -0.634 1.00 93.50 126 SER A N 1
ATOM 1017 C CA . SER A 1 126 ? -0.038 4.502 0.696 1.00 93.50 126 SER A CA 1
ATOM 1018 C C . SER A 1 126 ? 1.057 4.125 1.697 1.00 93.50 126 SER A C 1
ATOM 1020 O O . SER A 1 126 ? 2.110 3.585 1.351 1.00 93.50 126 SER A O 1
ATOM 1022 N N . SER A 1 127 ? 0.801 4.413 2.973 1.00 91.00 127 SER A N 1
ATOM 1023 C CA . SER A 1 127 ? 1.425 3.711 4.093 1.00 91.00 127 SER A CA 1
ATOM 1024 C C . SER A 1 127 ? 0.611 2.450 4.360 1.00 91.00 127 SER A C 1
ATOM 1026 O O . SER A 1 127 ? -0.606 2.527 4.530 1.00 91.00 127 SER A O 1
ATOM 1028 N N . VAL A 1 128 ? 1.279 1.303 4.411 1.00 90.25 128 VAL A N 1
ATOM 1029 C CA . VAL A 1 128 ? 0.642 -0.007 4.558 1.00 90.25 128 VAL A CA 1
ATOM 1030 C C . VAL A 1 128 ? 0.765 -0.468 6.005 1.00 90.25 128 VAL A C 1
ATOM 1032 O O . VAL A 1 128 ? 1.871 -0.557 6.552 1.00 90.25 128 VAL A O 1
ATOM 1035 N N . TRP A 1 129 ? -0.371 -0.765 6.625 1.00 88.19 129 TRP A N 1
ATOM 1036 C CA . TRP A 1 129 ? -0.478 -1.181 8.017 1.00 88.19 129 TRP A CA 1
ATOM 1037 C C . TRP A 1 129 ? -1.086 -2.577 8.098 1.00 88.19 129 TRP A C 1
ATOM 1039 O O . TRP A 1 129 ? -2.195 -2.789 7.625 1.00 88.19 129 TRP A O 1
ATOM 1049 N N . LEU A 1 130 ? -0.387 -3.523 8.718 1.00 88.56 130 LEU A N 1
ATOM 1050 C CA . LEU A 1 130 ? -0.994 -4.774 9.153 1.00 88.56 130 LEU A CA 1
ATOM 1051 C C . LEU A 1 130 ? -1.750 -4.515 10.452 1.00 88.56 130 LEU A C 1
ATOM 1053 O O . LEU A 1 130 ? -1.168 -4.040 11.429 1.00 88.56 130 LEU A O 1
ATOM 1057 N N . VAL A 1 131 ? -3.031 -4.856 10.447 1.00 87.62 131 VAL A N 1
ATOM 1058 C CA . VAL A 1 131 ? -3.856 -4.909 11.646 1.00 87.62 131 VAL A CA 1
ATOM 1059 C C . VAL A 1 131 ? -3.905 -6.348 12.127 1.00 87.62 131 VAL A C 1
ATOM 1061 O O . VAL A 1 131 ? -4.144 -7.253 11.327 1.00 87.62 131 VAL A O 1
ATOM 1064 N N . SER A 1 132 ? -3.677 -6.548 13.420 1.00 87.19 132 SER A N 1
ATOM 1065 C CA . SER A 1 132 ? -3.879 -7.825 14.101 1.00 87.19 132 SER A CA 1
ATOM 1066 C C . SER A 1 132 ? -4.802 -7.596 15.284 1.00 87.19 132 SER A C 1
ATOM 1068 O O . SER A 1 132 ? -4.529 -6.724 16.105 1.00 87.19 132 SER A O 1
ATOM 1070 N N . VAL A 1 133 ? -5.900 -8.341 15.358 1.00 84.25 133 VAL A N 1
ATOM 1071 C CA . VAL A 1 133 ? -6.890 -8.205 16.431 1.00 84.25 133 VAL A CA 1
ATOM 1072 C C . VAL A 1 133 ? -7.116 -9.552 17.079 1.00 84.25 133 VAL A C 1
ATOM 1074 O O . VAL A 1 133 ? -7.404 -10.524 16.382 1.00 84.25 133 VAL A O 1
ATOM 1077 N N . LEU A 1 134 ? -6.977 -9.597 18.402 1.00 81.75 134 LEU A N 1
ATOM 1078 C CA . LEU A 1 134 ? -7.332 -10.756 19.209 1.00 81.75 134 LEU A CA 1
ATOM 1079 C C . LEU A 1 134 ? -8.770 -10.581 19.689 1.00 81.75 134 LEU A C 1
ATOM 1081 O O . LEU A 1 134 ? -9.049 -9.647 20.444 1.00 81.75 134 LEU A O 1
ATOM 1085 N N . HIS A 1 135 ? -9.662 -11.462 19.244 1.00 82.12 135 HIS A N 1
ATOM 1086 C CA . HIS A 1 135 ? -11.072 -11.352 19.588 1.00 82.12 135 HIS A CA 1
ATOM 1087 C C . HIS A 1 135 ? -11.352 -11.817 21.018 1.00 82.12 135 HIS A C 1
ATOM 1089 O O . HIS A 1 135 ? -10.835 -12.839 21.470 1.00 82.12 135 HIS A O 1
ATOM 1095 N N . ALA A 1 136 ? -12.201 -11.089 21.739 1.00 75.06 136 ALA A N 1
ATOM 1096 C CA . ALA A 1 136 ? -12.596 -11.447 23.092 1.00 75.06 136 ALA A CA 1
ATOM 1097 C C . ALA A 1 136 ? -13.248 -12.844 23.123 1.00 75.06 136 ALA A C 1
ATOM 1099 O O . ALA A 1 136 ? -14.327 -13.066 22.573 1.00 75.06 136 ALA A O 1
ATOM 1100 N N . GLY A 1 137 ? -12.595 -13.793 23.801 1.00 73.75 137 GLY A N 1
ATOM 1101 C CA . GLY A 1 137 ? -13.074 -15.174 23.921 1.00 73.75 137 GLY A CA 1
ATOM 1102 C C . GLY A 1 137 ? -12.657 -16.114 22.784 1.00 73.75 137 GLY A C 1
ATOM 1103 O O . GLY A 1 137 ? -13.112 -17.257 22.777 1.00 73.75 137 GLY A O 1
ATOM 1104 N N . ASP A 1 138 ? -11.790 -15.667 21.873 1.00 75.06 138 ASP A N 1
ATOM 1105 C CA . ASP A 1 138 ? -11.133 -16.494 20.857 1.00 75.06 138 ASP A CA 1
ATOM 1106 C C . ASP A 1 138 ? 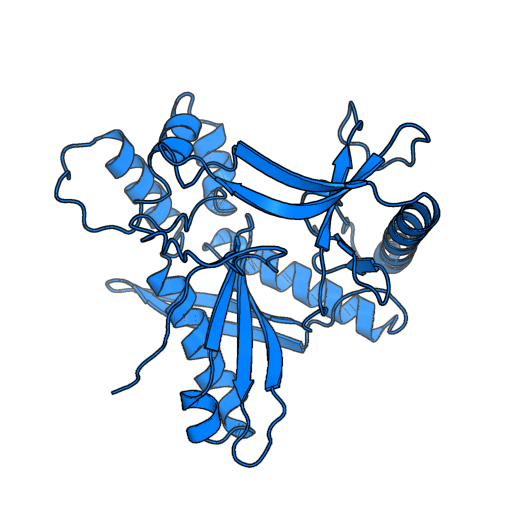-9.603 -16.399 21.012 1.00 75.06 138 ASP A C 1
ATOM 1108 O O . ASP A 1 138 ? -9.064 -15.359 21.385 1.00 75.06 138 ASP A O 1
ATOM 1112 N N . ASP A 1 139 ? -8.898 -17.489 20.717 1.00 74.12 139 ASP A N 1
ATOM 1113 C CA . ASP A 1 139 ? -7.431 -17.507 20.643 1.00 74.12 139 ASP A CA 1
ATOM 1114 C C . ASP A 1 139 ? -6.933 -17.135 19.228 1.00 74.12 139 ASP A C 1
ATOM 1116 O O . ASP A 1 139 ? -5.728 -16.985 18.994 1.00 74.12 139 ASP A O 1
ATOM 1120 N N . ALA A 1 140 ? -7.838 -17.015 18.251 1.00 78.81 140 ALA A N 1
ATOM 1121 C CA . ALA A 1 140 ? -7.509 -16.677 16.875 1.00 78.81 140 ALA A CA 1
ATOM 1122 C C . ALA A 1 140 ? -7.391 -15.161 16.648 1.00 78.81 140 ALA A C 1
ATOM 1124 O O . ALA A 1 140 ? -8.235 -14.362 17.051 1.00 78.81 140 ALA A O 1
ATOM 1125 N N . HIS A 1 141 ? -6.341 -14.776 15.919 1.00 80.50 141 HIS A N 1
ATOM 1126 C CA . HIS A 1 141 ? -6.139 -13.404 15.464 1.00 80.50 141 HIS A CA 1
ATOM 1127 C C . HIS A 1 141 ? -6.760 -13.176 14.083 1.00 80.50 141 HIS A C 1
ATOM 1129 O O . HIS A 1 141 ? -6.431 -13.883 13.121 1.00 80.50 141 HIS A O 1
ATOM 1135 N N . THR A 1 142 ? -7.554 -12.115 13.953 1.00 87.38 142 THR A N 1
ATOM 1136 C CA . THR A 1 142 ? -7.976 -11.591 12.650 1.00 87.38 142 THR A CA 1
ATOM 1137 C C . THR A 1 142 ? -6.909 -10.650 12.105 1.00 87.38 142 THR A C 1
ATOM 1139 O O . THR A 1 142 ? -6.448 -9.747 12.803 1.00 87.38 142 THR A O 1
ATOM 1142 N N . HIS A 1 143 ? -6.540 -10.846 10.836 1.00 90.19 143 HIS A N 1
ATOM 1143 C CA . HIS A 1 143 ? -5.544 -10.030 10.148 1.00 90.19 143 HIS A CA 1
ATOM 1144 C C . HIS A 1 143 ? -6.115 -9.400 8.882 1.00 90.19 143 HIS A C 1
ATOM 1146 O O . HIS A 1 143 ? -6.804 -10.058 8.105 1.00 90.19 143 HIS A O 1
ATOM 1152 N N . PHE A 1 144 ? -5.778 -8.138 8.647 1.00 92.31 144 PHE A N 1
ATOM 1153 C CA . PHE A 1 144 ? -6.053 -7.437 7.392 1.00 92.31 144 PHE A CA 1
ATOM 1154 C C . PHE A 1 144 ? -5.073 -6.282 7.213 1.00 92.31 144 PHE A C 1
ATOM 1156 O O . PHE A 1 144 ? -4.334 -5.917 8.130 1.00 92.31 144 PHE A O 1
ATOM 1163 N N . ILE A 1 145 ? -5.064 -5.709 6.017 1.00 93.75 145 ILE A N 1
ATOM 1164 C CA . ILE A 1 145 ? -4.230 -4.564 5.681 1.00 93.75 145 ILE A CA 1
ATOM 1165 C C . ILE A 1 145 ? -5.079 -3.298 5.670 1.00 93.75 145 ILE A C 1
ATOM 1167 O O . ILE A 1 145 ? -6.172 -3.286 5.114 1.00 93.75 145 ILE A O 1
ATOM 1171 N N . LEU A 1 146 ? -4.556 -2.223 6.253 1.00 94.06 146 LEU A N 1
ATOM 1172 C CA . LEU A 1 146 ? -5.025 -0.866 6.018 1.00 94.06 146 LEU A CA 1
ATOM 1173 C C . LEU A 1 146 ? -4.003 -0.120 5.163 1.00 94.06 146 LEU A C 1
ATOM 1175 O O . LEU A 1 146 ? -2.855 0.061 5.571 1.00 94.06 146 LEU A O 1
ATOM 1179 N N . ASN A 1 147 ? -4.428 0.354 3.998 1.00 96.12 147 ASN A N 1
ATOM 1180 C CA . ASN A 1 147 ? -3.658 1.301 3.203 1.00 96.12 147 ASN A CA 1
ATOM 1181 C C . ASN A 1 147 ? -4.145 2.709 3.530 1.00 96.12 147 ASN A C 1
ATOM 1183 O O . ASN A 1 147 ? -5.311 3.023 3.319 1.00 96.12 147 ASN A O 1
ATOM 1187 N N . VAL A 1 148 ? -3.261 3.560 4.041 1.00 96.06 148 VAL A N 1
ATOM 1188 C CA . VAL A 1 148 ? -3.561 4.966 4.344 1.00 96.06 148 VAL A CA 1
ATOM 1189 C C . VAL A 1 148 ? -2.899 5.834 3.285 1.00 96.06 148 VAL A C 1
ATOM 1191 O O . VAL A 1 148 ? -1.674 5.789 3.155 1.00 96.06 148 VAL A O 1
ATOM 1194 N N . ALA A 1 149 ? -3.677 6.618 2.537 1.00 96.81 149 ALA A N 1
ATOM 1195 C CA . ALA A 1 149 ? -3.144 7.544 1.539 1.00 96.81 149 ALA A CA 1
ATOM 1196 C C . ALA A 1 149 ? -2.148 8.521 2.175 1.00 96.81 149 ALA A C 1
ATOM 1198 O O . ALA A 1 149 ? -2.414 9.082 3.237 1.00 96.81 149 ALA A O 1
ATOM 1199 N N . ARG A 1 150 ? -0.986 8.709 1.545 1.00 93.44 150 ARG A N 1
ATOM 1200 C CA . ARG A 1 150 ? 0.139 9.424 2.170 1.00 93.44 150 ARG A CA 1
ATOM 1201 C C . ARG A 1 150 ? 0.079 10.932 2.041 1.00 93.44 150 ARG A C 1
ATOM 1203 O O . ARG A 1 150 ? 0.681 11.617 2.861 1.00 93.44 150 ARG A O 1
ATOM 1210 N N . ASP A 1 151 ? -0.618 11.443 1.040 1.00 94.44 151 ASP A N 1
ATOM 1211 C CA . ASP A 1 151 ? -0.757 12.870 0.782 1.00 94.44 151 ASP A CA 1
ATOM 1212 C C . ASP A 1 151 ? -2.082 13.182 0.065 1.00 94.44 151 ASP A C 1
ATOM 1214 O O . ASP A 1 151 ? -2.924 12.295 -0.107 1.00 94.44 151 ASP A O 1
ATOM 1218 N N . ILE A 1 152 ? -2.299 14.456 -0.279 1.00 93.31 152 ILE A N 1
ATOM 1219 C CA . ILE A 1 152 ? -3.543 14.925 -0.914 1.00 93.31 152 ILE A CA 1
ATOM 1220 C C . ILE A 1 152 ? -3.748 14.274 -2.287 1.00 93.31 152 ILE A C 1
ATOM 1222 O O . ILE A 1 152 ? -4.865 13.871 -2.607 1.00 93.31 152 ILE A O 1
ATOM 1226 N N . ASP A 1 153 ? -2.679 14.135 -3.066 1.00 94.94 153 ASP A N 1
ATOM 1227 C CA . ASP A 1 153 ? -2.728 13.642 -4.443 1.00 94.94 153 ASP A CA 1
ATOM 1228 C C . ASP A 1 153 ? -2.783 12.106 -4.492 1.00 94.94 153 ASP A C 1
ATOM 1230 O O . ASP A 1 153 ? -3.356 11.515 -5.403 1.00 94.94 153 ASP A O 1
ATOM 1234 N N . ALA A 1 154 ? -2.234 11.442 -3.475 1.00 94.88 154 ALA A N 1
ATOM 1235 C CA . ALA A 1 154 ? -2.275 9.998 -3.314 1.00 94.88 154 ALA A CA 1
ATOM 1236 C C . ALA A 1 154 ? -3.669 9.467 -2.947 1.00 94.88 154 ALA A C 1
ATOM 1238 O O . ALA A 1 154 ? -3.962 8.304 -3.213 1.00 94.88 154 ALA A O 1
ATOM 1239 N N . GLY A 1 155 ? -4.518 10.290 -2.322 1.00 96.06 155 GLY A N 1
ATOM 1240 C CA . GLY A 1 155 ? -5.873 9.907 -1.913 1.00 96.06 155 GLY A CA 1
ATOM 1241 C C . GLY A 1 155 ? -6.731 9.416 -3.082 1.00 96.06 155 GLY A C 1
ATOM 1242 O O . GLY A 1 155 ? -7.131 8.251 -3.064 1.00 96.06 155 GLY A O 1
ATOM 1243 N N . PRO A 1 156 ? -6.960 10.255 -4.109 1.00 95.44 156 PRO A N 1
ATOM 1244 C CA . PRO A 1 156 ? -7.701 9.864 -5.306 1.00 95.44 156 PRO A CA 1
ATOM 1245 C C . PRO A 1 156 ? -7.101 8.640 -6.005 1.00 95.44 156 PRO A C 1
ATOM 1247 O O . PRO A 1 156 ? -7.828 7.730 -6.377 1.00 95.44 156 PRO A O 1
ATOM 1250 N N . VAL A 1 157 ? -5.767 8.558 -6.101 1.00 93.88 157 VAL A N 1
ATOM 1251 C CA . VAL A 1 157 ? -5.092 7.401 -6.715 1.00 93.88 157 VAL A CA 1
ATOM 1252 C C . VAL A 1 157 ? -5.384 6.113 -5.942 1.00 93.88 157 VAL A C 1
ATOM 1254 O O . VAL A 1 157 ? -5.684 5.088 -6.550 1.00 93.88 157 VAL A O 1
ATOM 1257 N N . LEU A 1 158 ? -5.322 6.140 -4.607 1.00 95.56 158 LEU A N 1
ATOM 1258 C CA . LEU A 1 158 ? -5.638 4.975 -3.778 1.00 95.56 158 LEU A CA 1
ATOM 1259 C C . LEU A 1 158 ? -7.107 4.555 -3.919 1.00 95.56 158 LEU A C 1
ATOM 1261 O O . LEU A 1 158 ? -7.395 3.362 -4.001 1.00 95.56 158 LEU A O 1
ATOM 1265 N N . GLU A 1 159 ? -8.025 5.521 -3.933 1.00 96.00 159 GLU A N 1
ATOM 1266 C CA . GLU A 1 159 ? -9.460 5.281 -4.100 1.00 96.00 159 GLU A CA 1
ATOM 1267 C C . GLU A 1 159 ? -9.771 4.665 -5.469 1.00 96.00 159 GLU A C 1
ATOM 1269 O O . GLU A 1 159 ? -10.372 3.591 -5.525 1.00 96.00 159 GLU A O 1
ATOM 1274 N N . ASP A 1 160 ? -9.287 5.277 -6.553 1.00 93.50 160 ASP A N 1
ATOM 1275 C CA . ASP A 1 160 ? -9.524 4.831 -7.929 1.00 93.50 160 ASP A CA 1
ATOM 1276 C C . ASP A 1 160 ? -8.975 3.419 -8.168 1.00 93.50 160 ASP A C 1
ATOM 1278 O O . ASP A 1 160 ? -9.674 2.544 -8.685 1.00 93.50 160 ASP A O 1
ATOM 1282 N N . THR A 1 161 ? -7.732 3.165 -7.749 1.00 91.88 161 THR A N 1
ATOM 1283 C CA . THR A 1 161 ? -7.084 1.850 -7.903 1.00 91.88 161 THR A CA 1
ATOM 1284 C C . THR A 1 161 ? -7.778 0.774 -7.068 1.00 91.88 161 THR A C 1
ATOM 1286 O O . THR A 1 161 ? -7.991 -0.343 -7.542 1.00 91.88 161 THR A O 1
ATOM 1289 N N . SER A 1 162 ? -8.224 1.110 -5.856 1.00 95.12 162 SER A N 1
ATOM 1290 C CA . SER A 1 162 ? -8.958 0.174 -5.002 1.00 95.12 162 SER A CA 1
ATOM 1291 C C . SER A 1 162 ? -10.357 -0.121 -5.550 1.00 95.12 162 SER A C 1
ATOM 1293 O O . SER A 1 162 ? -10.799 -1.271 -5.532 1.00 95.12 162 SER A O 1
ATOM 1295 N N . GLN A 1 163 ? -11.052 0.882 -6.092 1.00 94.44 163 GLN A N 1
ATOM 1296 C CA . GLN A 1 163 ? -12.359 0.703 -6.725 1.00 94.44 163 GLN A CA 1
ATOM 1297 C C . GLN A 1 163 ? -12.260 -0.158 -7.991 1.00 94.44 163 GLN A C 1
ATOM 1299 O O . GLN A 1 163 ? -13.135 -0.991 -8.254 1.00 94.44 163 GLN A O 1
ATOM 1304 N N . ALA A 1 164 ? -11.178 -0.006 -8.752 1.00 91.56 164 ALA A N 1
ATOM 1305 C CA . ALA A 1 164 ? -10.880 -0.858 -9.891 1.00 91.56 164 ALA A CA 1
ATOM 1306 C C . ALA A 1 164 ? -10.660 -2.318 -9.489 1.00 91.56 164 ALA A C 1
ATOM 1308 O O . ALA A 1 164 ? -11.290 -3.205 -10.062 1.00 91.56 164 ALA A O 1
ATOM 1309 N N . MET A 1 165 ? -9.831 -2.567 -8.470 1.00 93.81 165 MET A N 1
ATOM 1310 C CA . MET A 1 165 ? -9.603 -3.918 -7.946 1.00 93.81 165 MET A CA 1
ATOM 1311 C C . MET A 1 165 ? -10.909 -4.577 -7.487 1.00 93.81 165 MET A C 1
ATOM 1313 O O . MET A 1 165 ? -11.150 -5.730 -7.836 1.00 93.81 165 MET A O 1
ATOM 1317 N N . ARG A 1 166 ? -11.785 -3.845 -6.774 1.00 94.50 166 ARG A N 1
ATOM 1318 C CA . ARG A 1 166 ? -13.127 -4.343 -6.403 1.00 94.50 166 ARG A CA 1
ATOM 1319 C C . ARG A 1 166 ? -13.941 -4.729 -7.626 1.00 94.50 166 ARG A C 1
ATOM 1321 O O . ARG A 1 166 ? -14.454 -5.835 -7.698 1.00 94.50 166 ARG A O 1
ATOM 1328 N N . THR A 1 167 ? -14.023 -3.824 -8.597 1.00 92.44 167 THR A N 1
ATOM 1329 C CA . THR A 1 167 ? -14.821 -4.030 -9.811 1.00 92.44 167 THR A CA 1
ATOM 1330 C C . THR A 1 167 ? -14.332 -5.239 -10.609 1.00 92.44 167 THR A C 1
ATOM 1332 O O . THR A 1 167 ? -15.148 -5.988 -11.143 1.00 92.44 167 THR A O 1
ATOM 1335 N N . LEU A 1 168 ? -13.014 -5.444 -10.682 1.00 91.56 168 LEU A N 1
ATOM 1336 C CA . LEU A 1 168 ? -12.425 -6.607 -11.341 1.00 91.56 168 LEU A CA 1
ATOM 1337 C C . LEU A 1 168 ? -12.736 -7.900 -10.591 1.00 91.56 168 LEU A C 1
ATOM 1339 O O . LEU A 1 168 ? -13.190 -8.848 -11.222 1.00 91.56 168 LEU A O 1
ATOM 1343 N N . LEU A 1 169 ? -12.563 -7.930 -9.269 1.00 93.38 169 LEU A N 1
ATOM 1344 C CA . LEU A 1 169 ? -12.871 -9.109 -8.453 1.00 93.38 169 LEU A CA 1
ATOM 1345 C C . LEU A 1 169 ? -14.364 -9.455 -8.432 1.00 93.38 169 LEU A C 1
ATOM 1347 O O . LEU A 1 169 ? -14.709 -10.631 -8.450 1.00 93.38 169 LEU A O 1
ATOM 1351 N N . ASP A 1 170 ? -15.253 -8.460 -8.455 1.00 93.19 170 ASP A N 1
ATOM 1352 C CA . ASP A 1 170 ? -16.701 -8.688 -8.531 1.00 93.19 170 ASP A CA 1
ATOM 1353 C C . ASP A 1 170 ? -17.098 -9.384 -9.847 1.00 93.19 170 ASP A C 1
ATOM 1355 O O . ASP A 1 170 ? -18.042 -10.176 -9.883 1.00 93.19 170 ASP A O 1
ATOM 1359 N N . ARG A 1 171 ? -16.384 -9.090 -10.942 1.00 92.75 171 ARG A N 1
ATOM 1360 C CA . ARG A 1 171 ? -16.619 -9.687 -12.269 1.00 92.75 171 ARG A CA 1
ATOM 1361 C C . ARG A 1 171 ? -15.876 -11.005 -12.468 1.00 92.75 171 ARG A C 1
ATOM 1363 O O . ARG A 1 171 ? -16.385 -11.880 -13.166 1.00 92.75 171 ARG A O 1
ATOM 1370 N N . HIS A 1 172 ? -14.700 -11.122 -11.864 1.00 93.81 172 HIS A N 1
ATOM 1371 C CA . HIS A 1 172 ? -13.770 -12.234 -12.016 1.00 93.81 172 HIS A CA 1
ATOM 1372 C C . HIS A 1 172 ? -13.215 -12.664 -10.645 1.00 93.81 172 HIS A C 1
ATOM 1374 O O . HIS A 1 172 ? -12.056 -12.376 -10.323 1.00 93.81 172 HIS A O 1
ATOM 1380 N N . PRO A 1 173 ? -14.027 -13.343 -9.809 1.00 94.06 173 PRO A N 1
ATOM 1381 C CA . PRO A 1 173 ? -13.627 -13.736 -8.455 1.00 94.06 173 PRO A CA 1
ATOM 1382 C C . PRO A 1 173 ? -12.452 -14.721 -8.409 1.00 94.06 173 PRO A C 1
ATOM 1384 O O . PRO A 1 173 ? -11.864 -14.940 -7.354 1.00 94.06 173 PRO A O 1
ATOM 1387 N N . GLU A 1 174 ? -12.135 -15.360 -9.535 1.00 93.88 174 GLU A N 1
ATOM 1388 C CA . GLU A 1 174 ? -11.023 -16.291 -9.695 1.00 93.88 174 GLU A CA 1
ATOM 1389 C C . GLU A 1 174 ? -9.658 -15.614 -9.865 1.00 93.88 174 GLU A C 1
ATOM 1391 O O . GLU A 1 174 ? -8.633 -16.298 -9.782 1.00 93.88 174 GLU A O 1
ATOM 1396 N N . LEU A 1 175 ? -9.622 -14.302 -10.134 1.00 93.75 175 LEU A N 1
ATOM 1397 C CA . LEU A 1 175 ? -8.364 -13.597 -10.354 1.00 93.75 175 LEU A CA 1
ATOM 1398 C C . LEU A 1 175 ? -7.519 -13.564 -9.075 1.00 93.75 175 LEU A C 1
ATOM 1400 O O . LEU A 1 175 ? -8.051 -13.396 -7.976 1.00 93.75 175 LEU A O 1
ATOM 1404 N N . PRO A 1 176 ? -6.183 -13.647 -9.197 1.00 93.75 176 PRO A N 1
ATOM 1405 C CA . PRO A 1 176 ? -5.272 -13.613 -8.061 1.00 93.75 176 PRO A CA 1
ATOM 1406 C C . PRO A 1 176 ? -5.076 -12.175 -7.559 1.00 93.75 176 PRO A C 1
ATOM 1408 O O . PRO A 1 176 ? -3.960 -11.667 -7.551 1.00 93.75 176 PRO A O 1
ATOM 1411 N N . ILE A 1 177 ? -6.152 -11.493 -7.173 1.00 94.00 177 ILE A N 1
ATOM 1412 C CA . ILE A 1 177 ? -6.144 -10.125 -6.644 1.00 94.00 177 ILE A CA 1
ATOM 1413 C C . ILE A 1 177 ? -6.528 -10.194 -5.162 1.00 94.00 177 ILE A C 1
ATOM 1415 O O . ILE A 1 177 ? -7.522 -10.819 -4.809 1.00 94.00 177 ILE A O 1
ATOM 1419 N N . ALA A 1 178 ? -5.754 -9.548 -4.290 1.00 94.44 178 ALA A N 1
ATOM 1420 C CA . ALA A 1 178 ? -6.111 -9.426 -2.880 1.00 94.44 178 ALA A CA 1
ATOM 1421 C C . ALA A 1 178 ? -7.365 -8.555 -2.736 1.00 94.44 178 ALA A C 1
ATOM 1423 O O . ALA A 1 178 ? -7.409 -7.432 -3.252 1.00 94.44 178 ALA A O 1
ATOM 1424 N N . ALA A 1 179 ? -8.377 -9.054 -2.024 1.00 95.50 179 ALA A N 1
ATOM 1425 C CA . ALA A 1 179 ? -9.664 -8.373 -1.968 1.00 95.50 179 ALA A CA 1
ATOM 1426 C C . ALA A 1 179 ? -9.562 -6.992 -1.308 1.00 95.50 179 ALA A C 1
ATOM 1428 O O . ALA A 1 179 ? -8.995 -6.841 -0.226 1.00 95.50 179 ALA A O 1
ATOM 1429 N N . VAL A 1 180 ? -10.161 -5.981 -1.937 1.00 95.88 180 VAL A N 1
ATOM 1430 C CA . VAL A 1 180 ? -10.439 -4.688 -1.301 1.00 95.88 180 VAL A CA 1
ATOM 1431 C C . VAL A 1 180 ? -11.804 -4.807 -0.633 1.00 95.88 180 VAL A C 1
ATOM 1433 O O . VAL A 1 180 ? -12.834 -4.887 -1.299 1.00 95.88 180 VAL A O 1
ATOM 1436 N N . LEU A 1 181 ? -11.802 -4.834 0.692 1.00 93.00 181 LEU A N 1
ATOM 1437 C CA . LEU A 1 181 ? -12.991 -5.053 1.508 1.00 93.00 181 LEU A CA 1
ATOM 1438 C C . LEU A 1 181 ? -13.767 -3.749 1.706 1.00 93.00 181 LEU A C 1
ATOM 1440 O O . LEU A 1 181 ? -14.981 -3.726 1.542 1.00 93.00 181 LEU A O 1
ATOM 1444 N N . ASP A 1 182 ? -13.054 -2.657 1.993 1.00 92.50 182 ASP A N 1
ATOM 1445 C CA . ASP A 1 182 ? -13.651 -1.354 2.279 1.00 92.50 182 ASP A CA 1
ATOM 1446 C C . ASP A 1 182 ? -12.798 -0.214 1.707 1.00 92.50 182 ASP A C 1
ATOM 1448 O O . ASP A 1 182 ? -11.569 -0.294 1.659 1.00 92.50 182 ASP A O 1
ATOM 1452 N N . ILE A 1 183 ? -13.460 0.878 1.324 1.00 94.75 183 ILE A N 1
ATOM 1453 C CA . ILE A 1 183 ? -12.842 2.154 0.949 1.00 94.75 183 ILE A CA 1
ATOM 1454 C C . ILE A 1 183 ? -13.546 3.230 1.763 1.00 94.75 183 ILE A C 1
ATOM 1456 O O . ILE A 1 183 ? -14.774 3.320 1.743 1.00 94.75 183 ILE A O 1
ATOM 1460 N N . ALA A 1 184 ? -12.783 4.022 2.506 1.00 93.31 184 ALA A N 1
ATOM 1461 C CA . ALA A 1 184 ? -13.343 5.015 3.400 1.00 93.31 184 ALA A CA 1
ATOM 1462 C C . ALA A 1 184 ? -12.542 6.309 3.414 1.00 93.31 184 ALA A C 1
ATOM 1464 O O . ALA A 1 184 ? -11.360 6.361 3.080 1.00 93.31 184 ALA A O 1
ATOM 1465 N N . SER A 1 185 ? -13.214 7.361 3.867 1.00 93.69 185 SER A N 1
ATOM 1466 C CA . SER A 1 185 ? -12.661 8.698 3.996 1.00 93.69 185 SER A CA 1
ATOM 1467 C C . SER A 1 185 ? -12.619 9.081 5.472 1.00 93.69 185 SER A C 1
ATOM 1469 O O . SER A 1 185 ? -13.656 9.160 6.132 1.00 93.69 185 SER A O 1
ATOM 1471 N N . VAL A 1 186 ? -11.418 9.281 6.012 1.00 93.06 186 VAL A N 1
ATOM 1472 C CA . VAL A 1 186 ? -11.189 9.543 7.435 1.00 93.06 186 VAL A CA 1
ATOM 1473 C C . VAL A 1 186 ? -10.841 11.018 7.639 1.00 93.06 186 VAL A C 1
ATOM 1475 O O . VAL A 1 186 ? -9.825 11.476 7.114 1.00 93.06 186 VAL A O 1
ATOM 1478 N N . PRO A 1 187 ? -11.615 11.784 8.427 1.00 92.06 187 PRO A N 1
ATOM 1479 C CA . PRO A 1 187 ? -11.320 13.193 8.656 1.00 92.06 187 PRO A CA 1
ATOM 1480 C C . PRO A 1 187 ? -10.083 13.348 9.545 1.00 92.06 187 PRO A C 1
ATOM 1482 O O . PRO A 1 187 ? -10.047 12.868 10.677 1.00 92.06 187 PRO A O 1
ATOM 1485 N N . LEU A 1 188 ? -9.072 14.061 9.066 1.00 89.62 188 LEU A N 1
ATOM 1486 C CA . LEU A 1 188 ? -7.871 14.450 9.792 1.00 89.62 188 LEU A CA 1
ATOM 1487 C C . LEU A 1 188 ? -7.849 15.972 9.969 1.00 89.62 188 LEU A C 1
ATOM 1489 O O . LEU A 1 188 ? -7.736 16.730 9.005 1.00 89.62 188 LEU A O 1
ATOM 1493 N N . THR A 1 189 ? -7.929 16.421 11.219 1.00 84.00 189 THR A N 1
ATOM 1494 C CA . THR A 1 189 ? -7.792 17.838 11.570 1.00 84.00 189 THR A CA 1
ATOM 1495 C C . THR A 1 189 ? -6.313 18.197 11.716 1.00 84.00 189 THR A C 1
ATOM 1497 O O . THR A 1 189 ? -5.594 17.573 12.497 1.00 84.00 189 THR A O 1
ATOM 1500 N N . GLN A 1 190 ? -5.862 19.203 10.969 1.00 68.94 190 GLN A N 1
ATOM 1501 C CA . GLN A 1 190 ? -4.509 19.760 11.009 1.00 68.94 190 GLN A CA 1
ATOM 1502 C C . GLN A 1 190 ? -4.604 21.287 11.082 1.00 68.94 190 GLN A C 1
ATOM 1504 O O . GLN A 1 190 ? -5.198 21.923 10.211 1.00 68.94 190 GLN A O 1
ATOM 1509 N N . GLY A 1 191 ? -4.023 21.889 12.123 1.00 70.56 191 GLY A N 1
ATOM 1510 C CA . GLY A 1 191 ? -4.123 23.333 12.341 1.00 70.56 191 GLY A CA 1
ATOM 1511 C C . GLY A 1 191 ? -5.584 23.789 12.419 1.00 70.56 191 GLY A C 1
ATOM 1512 O O . GLY A 1 191 ? -6.336 23.322 13.272 1.00 70.56 191 GLY A O 1
ATOM 1513 N N . THR A 1 192 ? -5.986 24.690 11.522 1.00 61.88 192 THR A N 1
ATOM 1514 C CA . THR A 1 192 ? -7.363 25.206 11.419 1.00 61.88 192 THR A CA 1
ATOM 1515 C C . THR A 1 192 ? -8.233 24.460 10.401 1.00 61.88 192 THR A C 1
ATOM 1517 O O . THR A 1 192 ? -9.428 24.736 10.315 1.00 61.88 192 THR A O 1
ATOM 1520 N N . GLY A 1 193 ? -7.665 23.528 9.630 1.00 77.06 193 GLY A N 1
ATOM 1521 C CA . GLY A 1 193 ? -8.364 22.789 8.580 1.00 77.06 193 GLY A CA 1
ATOM 1522 C C . GLY A 1 193 ? -8.688 21.350 8.978 1.00 77.06 193 GLY A C 1
ATOM 1523 O O . GLY A 1 193 ? -7.976 20.722 9.759 1.00 77.06 193 GLY A O 1
ATOM 1524 N N . THR A 1 194 ? -9.759 20.799 8.411 1.00 86.19 194 THR A N 1
ATOM 1525 C CA . THR A 1 194 ? -9.991 19.348 8.383 1.00 86.19 194 THR A CA 1
ATOM 1526 C C . THR A 1 194 ? -9.959 18.901 6.937 1.00 86.19 194 THR A C 1
ATOM 1528 O O . THR A 1 194 ? -10.649 19.477 6.099 1.00 86.19 194 THR A O 1
ATOM 1531 N N . ARG A 1 195 ? -9.153 17.882 6.654 1.00 89.06 195 ARG A N 1
ATOM 1532 C CA . ARG A 1 195 ? -9.117 17.223 5.351 1.00 89.06 195 ARG A CA 1
ATOM 1533 C C . ARG A 1 195 ? -9.445 15.756 5.511 1.00 89.06 195 ARG A C 1
ATOM 1535 O O . ARG A 1 195 ? -9.237 15.186 6.576 1.00 89.06 195 ARG A O 1
ATOM 1542 N N . ASN A 1 196 ? -9.922 15.150 4.443 1.00 93.00 196 ASN A N 1
ATOM 1543 C CA . ASN A 1 196 ? -10.222 13.735 4.426 1.00 93.00 196 ASN A CA 1
ATOM 1544 C C . ASN A 1 196 ? -9.030 12.944 3.882 1.00 93.00 196 ASN A C 1
ATOM 1546 O O . ASN A 1 196 ? -8.438 13.324 2.876 1.00 93.00 196 ASN A O 1
ATOM 1550 N N . VAL A 1 197 ? -8.684 11.858 4.565 1.00 96.38 197 VAL A N 1
ATOM 1551 C CA . VAL A 1 197 ? -7.632 10.918 4.176 1.00 96.38 197 VAL A CA 1
ATOM 1552 C C . VAL A 1 197 ? -8.299 9.624 3.738 1.00 96.38 197 VAL A C 1
ATOM 1554 O O . VAL A 1 197 ? -9.064 9.036 4.502 1.00 96.38 197 VAL A O 1
ATOM 1557 N N . VAL A 1 198 ? -8.008 9.179 2.518 1.00 97.19 198 VAL A N 1
ATOM 1558 C CA . VAL A 1 198 ? -8.501 7.893 2.018 1.00 97.19 198 VAL A CA 1
ATOM 1559 C C . VAL A 1 198 ? -7.787 6.763 2.755 1.00 97.19 198 VAL A C 1
ATOM 1561 O O . VAL A 1 198 ? -6.558 6.745 2.856 1.00 97.19 198 VAL A O 1
ATOM 1564 N N . VAL A 1 199 ? -8.570 5.824 3.277 1.00 96.88 199 VAL A N 1
ATOM 1565 C CA . VAL A 1 199 ? -8.092 4.596 3.906 1.00 96.88 199 VAL A CA 1
ATOM 1566 C C . VAL A 1 199 ? -8.837 3.423 3.293 1.00 96.88 199 VAL A C 1
ATOM 1568 O O . VAL A 1 199 ? -10.067 3.425 3.259 1.00 96.88 199 VAL A O 1
ATOM 1571 N N . THR A 1 200 ? -8.107 2.413 2.831 1.00 96.38 200 THR A N 1
ATOM 1572 C CA . THR A 1 200 ? -8.701 1.183 2.298 1.00 96.38 200 THR A CA 1
ATOM 1573 C C . THR A 1 200 ? -8.346 0.001 3.171 1.00 96.38 200 THR A C 1
ATOM 1575 O O . THR A 1 200 ? -7.274 -0.041 3.779 1.00 96.38 200 THR A O 1
ATOM 1578 N N . ARG A 1 201 ? -9.282 -0.938 3.275 1.00 94.50 201 ARG A N 1
ATOM 1579 C CA . ARG A 1 201 ? -9.095 -2.207 3.964 1.00 94.50 201 ARG A CA 1
ATOM 1580 C C . ARG A 1 201 ? -8.960 -3.293 2.921 1.00 94.50 201 ARG A C 1
ATOM 1582 O O . ARG A 1 201 ? -9.862 -3.481 2.109 1.00 94.50 201 ARG A O 1
ATOM 1589 N N . ASN A 1 202 ? -7.874 -4.040 2.995 1.00 95.19 202 ASN A N 1
ATOM 1590 C CA . ASN A 1 202 ? -7.583 -5.119 2.075 1.00 95.19 202 ASN A CA 1
ATOM 1591 C C . ASN A 1 202 ? -7.397 -6.427 2.835 1.00 95.19 202 ASN A C 1
ATOM 1593 O O . ASN A 1 202 ? -7.003 -6.449 4.005 1.00 95.19 202 ASN A O 1
ATOM 1597 N N . GLU A 1 203 ? -7.646 -7.524 2.141 1.00 94.88 203 GLU A N 1
ATOM 1598 C CA . GLU A 1 203 ? -7.266 -8.854 2.579 1.00 94.88 203 GLU A CA 1
ATOM 1599 C C . GLU A 1 203 ? -5.770 -8.910 2.925 1.00 94.88 203 GLU A C 1
ATOM 1601 O O . GLU A 1 203 ? -4.913 -8.365 2.224 1.00 94.88 203 GLU A O 1
ATOM 1606 N N . TYR A 1 204 ? -5.450 -9.592 4.024 1.00 93.31 204 TYR A N 1
ATOM 1607 C CA . TYR A 1 204 ? -4.072 -9.924 4.346 1.00 93.31 204 TYR A CA 1
ATOM 1608 C C . TYR A 1 204 ? -3.648 -11.189 3.602 1.00 93.31 204 TYR A C 1
ATOM 1610 O O . TYR A 1 204 ? -4.175 -12.265 3.869 1.00 93.31 204 TYR A O 1
ATOM 1618 N N . VAL A 1 205 ? -2.642 -11.073 2.731 1.00 91.81 205 VAL A N 1
ATOM 1619 C CA . VAL A 1 205 ? -2.019 -12.223 2.061 1.00 91.81 205 VAL A CA 1
ATOM 1620 C C . VAL A 1 205 ? -0.940 -12.823 2.979 1.00 91.81 205 VAL A C 1
ATOM 1622 O O . VAL A 1 205 ? 0.117 -12.207 3.177 1.00 91.81 205 VAL A O 1
ATOM 1625 N N . PRO A 1 206 ? -1.141 -14.022 3.558 1.00 88.00 206 PRO A N 1
ATOM 1626 C CA . PRO A 1 206 ? -0.245 -14.531 4.589 1.00 88.00 206 PRO A CA 1
ATOM 1627 C C . PRO A 1 206 ? 1.136 -14.888 4.044 1.00 88.00 206 PRO A C 1
ATOM 1629 O O . PRO A 1 206 ? 1.264 -15.644 3.079 1.00 88.00 206 PRO A O 1
ATOM 1632 N N . ARG A 1 207 ? 2.186 -14.425 4.736 1.00 84.25 207 ARG A N 1
ATOM 1633 C CA . ARG A 1 207 ? 3.598 -14.687 4.376 1.00 84.25 207 ARG A CA 1
ATOM 1634 C C . ARG A 1 207 ? 3.951 -14.229 2.952 1.00 84.25 207 ARG A C 1
ATOM 1636 O O . ARG A 1 207 ? 4.795 -14.844 2.303 1.00 84.25 207 ARG A O 1
ATOM 1643 N N . ALA A 1 208 ? 3.284 -13.182 2.477 1.00 87.81 208 ALA A N 1
ATOM 1644 C CA . ALA A 1 208 ? 3.576 -12.561 1.198 1.00 87.81 208 ALA A CA 1
ATOM 1645 C C . ALA A 1 208 ? 4.999 -11.973 1.160 1.00 87.81 208 ALA A C 1
ATOM 1647 O O . ALA A 1 208 ? 5.443 -11.340 2.118 1.00 87.81 208 ALA A O 1
ATOM 1648 N N . LEU A 1 209 ? 5.690 -12.180 0.041 1.00 84.69 209 LEU A N 1
ATOM 1649 C CA . LEU A 1 209 ? 7.008 -11.641 -0.286 1.00 84.69 209 LEU A CA 1
ATOM 1650 C C . LEU A 1 209 ? 6.877 -10.678 -1.464 1.00 84.69 209 LEU A C 1
ATOM 1652 O O . LEU A 1 209 ? 6.205 -10.998 -2.443 1.00 84.69 209 LEU A O 1
ATOM 1656 N N . GLU A 1 210 ? 7.540 -9.528 -1.402 1.00 80.50 210 GLU A N 1
ATOM 1657 C CA . GLU A 1 210 ? 7.534 -8.564 -2.507 1.00 80.50 210 GLU A CA 1
ATOM 1658 C C . GLU A 1 210 ? 8.371 -9.101 -3.674 1.00 80.50 210 GLU A C 1
ATOM 1660 O O . GLU A 1 210 ? 9.504 -9.548 -3.478 1.00 80.50 210 GLU A O 1
ATOM 1665 N N . ALA A 1 211 ? 7.809 -9.105 -4.881 1.00 80.81 211 ALA A N 1
ATOM 1666 C CA . ALA A 1 211 ? 8.513 -9.541 -6.080 1.00 80.81 211 ALA A CA 1
ATOM 1667 C C . ALA A 1 211 ? 9.180 -8.341 -6.761 1.00 80.81 211 ALA A C 1
ATOM 1669 O O . ALA A 1 211 ? 8.583 -7.283 -6.841 1.00 80.81 211 ALA A O 1
ATOM 1670 N N . HIS A 1 212 ? 10.397 -8.501 -7.279 1.00 76.12 212 HIS A N 1
ATOM 1671 C CA . HIS A 1 212 ? 11.070 -7.490 -8.099 1.00 76.12 212 HIS A CA 1
ATOM 1672 C C . HIS A 1 212 ? 11.717 -8.132 -9.321 1.00 76.12 212 HIS A C 1
ATOM 1674 O O . HIS A 1 212 ? 12.323 -9.201 -9.236 1.00 76.12 212 HIS A O 1
ATOM 1680 N N . LEU A 1 213 ? 11.628 -7.460 -10.459 1.00 74.25 213 LEU A N 1
ATOM 1681 C CA . LEU A 1 213 ? 12.207 -7.876 -11.725 1.00 74.25 213 LEU A CA 1
ATOM 1682 C C . LEU A 1 213 ? 13.640 -7.338 -11.867 1.00 74.25 213 LEU A C 1
ATOM 1684 O O . LEU A 1 213 ? 13.880 -6.134 -11.846 1.00 74.25 213 LEU A O 1
ATOM 1688 N N . ILE A 1 214 ? 14.598 -8.237 -12.083 1.00 69.00 214 ILE A N 1
ATOM 1689 C CA . ILE A 1 214 ? 16.001 -7.923 -12.371 1.00 69.00 214 ILE A CA 1
ATOM 1690 C C . ILE A 1 214 ? 16.296 -8.229 -13.842 1.00 69.00 214 ILE A C 1
ATOM 1692 O O . ILE A 1 214 ? 15.948 -9.301 -14.343 1.00 69.00 214 ILE A O 1
ATOM 1696 N N . GLY A 1 215 ? 16.994 -7.306 -14.512 1.00 55.72 215 GLY A N 1
ATOM 1697 C CA . GLY A 1 215 ? 17.467 -7.483 -15.891 1.00 55.72 215 GLY A CA 1
ATOM 1698 C C . GLY A 1 215 ? 16.583 -6.863 -16.977 1.00 55.72 215 GLY A C 1
ATOM 1699 O O . GLY A 1 215 ? 16.873 -7.058 -18.151 1.00 55.72 215 GLY A O 1
ATOM 1700 N N . SER A 1 216 ? 15.546 -6.095 -16.622 1.00 54.78 216 SER A N 1
ATOM 1701 C CA . SER A 1 216 ? 14.815 -5.274 -17.598 1.00 54.78 216 SER A CA 1
ATOM 1702 C C . SER A 1 216 ? 15.662 -4.037 -17.924 1.00 54.78 216 SER A C 1
ATOM 1704 O O . SER A 1 216 ? 15.838 -3.171 -17.065 1.00 54.78 216 SER A O 1
ATOM 1706 N N . VAL A 1 217 ? 16.202 -3.959 -19.140 1.00 47.81 217 VAL A N 1
ATOM 1707 C CA . VAL A 1 217 ? 17.051 -2.835 -19.582 1.00 47.81 217 VAL A CA 1
ATOM 1708 C C . VAL A 1 217 ? 16.217 -1.582 -19.899 1.00 47.81 217 VAL A C 1
ATOM 1710 O O . VAL A 1 217 ? 16.709 -0.473 -19.723 1.00 47.81 217 VAL A O 1
ATOM 1713 N N . ASP A 1 218 ? 14.928 -1.746 -20.226 1.00 48.19 218 ASP A N 1
ATOM 1714 C CA . ASP A 1 218 ? 14.093 -0.664 -20.781 1.00 48.19 218 ASP A CA 1
ATOM 1715 C C . ASP A 1 218 ? 12.771 -0.420 -20.023 1.00 48.19 218 ASP A C 1
ATOM 1717 O O . ASP A 1 218 ? 11.854 0.209 -20.550 1.00 48.19 218 ASP A O 1
ATOM 1721 N N . GLY A 1 219 ? 12.619 -0.955 -18.805 1.00 43.16 219 GLY A N 1
ATOM 1722 C CA . GLY A 1 219 ? 11.360 -0.857 -18.048 1.00 43.16 219 GLY A CA 1
ATOM 1723 C C . GLY A 1 219 ? 10.197 -1.615 -18.699 1.00 43.16 219 GLY A C 1
ATOM 1724 O O . GLY A 1 219 ? 9.038 -1.412 -18.343 1.00 43.16 219 GLY A O 1
ATOM 1725 N N . THR A 1 220 ? 10.486 -2.481 -19.674 1.00 47.62 220 THR A N 1
ATOM 1726 C CA . THR A 1 220 ? 9.483 -3.333 -20.303 1.00 47.62 220 THR A CA 1
ATOM 1727 C C . THR A 1 220 ? 9.253 -4.571 -19.438 1.00 47.62 220 THR A C 1
ATOM 1729 O O . THR A 1 220 ? 10.167 -5.337 -19.138 1.00 47.62 220 THR A O 1
ATOM 1732 N N . THR A 1 221 ? 7.998 -4.806 -19.058 1.00 52.44 221 THR A N 1
ATOM 1733 C CA . THR A 1 221 ? 7.547 -6.045 -18.397 1.00 52.44 221 THR A CA 1
ATOM 1734 C C . THR A 1 221 ? 7.471 -7.230 -19.364 1.00 52.44 221 THR A C 1
ATOM 1736 O O . THR A 1 221 ? 7.089 -8.330 -18.966 1.00 52.44 221 THR A O 1
ATOM 1739 N N . ALA A 1 222 ? 7.842 -7.026 -20.634 1.00 57.19 222 ALA A N 1
ATOM 1740 C CA . ALA A 1 222 ? 7.817 -8.044 -21.672 1.00 57.19 222 ALA A CA 1
ATOM 1741 C C . ALA A 1 222 ? 8.638 -9.260 -21.226 1.00 57.19 222 ALA A C 1
ATOM 1743 O O . ALA A 1 222 ? 9.821 -9.139 -20.906 1.00 57.19 222 ALA A O 1
ATOM 1744 N N . ARG A 1 223 ? 7.995 -10.433 -21.174 1.00 69.12 223 ARG A N 1
ATOM 1745 C CA . ARG A 1 223 ? 8.617 -11.686 -20.734 1.00 69.12 223 ARG A CA 1
ATOM 1746 C C . ARG A 1 223 ? 9.931 -11.901 -21.496 1.00 69.12 223 ARG A C 1
ATOM 1748 O O . ARG A 1 223 ? 9.926 -12.081 -22.711 1.00 69.12 223 ARG A O 1
ATOM 1755 N N . SER A 1 224 ? 11.051 -11.902 -20.777 1.00 68.06 224 SER A N 1
ATOM 1756 C CA . SER A 1 224 ? 12.365 -12.238 -21.321 1.00 68.06 224 SER A CA 1
ATOM 1757 C C . SER A 1 224 ? 12.899 -13.478 -20.607 1.00 68.06 224 SER A C 1
ATOM 1759 O O . SER A 1 224 ? 12.798 -13.562 -19.380 1.00 68.06 224 SER A O 1
ATOM 1761 N N . PRO A 1 225 ? 13.510 -14.437 -21.322 1.00 67.44 225 PRO A N 1
ATOM 1762 C CA . PRO A 1 225 ? 14.185 -15.573 -20.697 1.00 67.44 225 PRO A CA 1
ATOM 1763 C C . PRO A 1 225 ? 15.267 -15.146 -19.697 1.00 67.44 225 PRO A C 1
ATOM 1765 O O . PRO A 1 225 ? 15.535 -15.869 -18.736 1.00 67.44 225 PRO A O 1
ATOM 1768 N N . GLU A 1 226 ? 15.861 -13.970 -19.916 1.00 69.88 226 GLU A N 1
ATOM 1769 C CA . GLU A 1 226 ? 16.915 -13.393 -19.082 1.00 69.88 226 GLU A CA 1
ATOM 1770 C C . GLU A 1 226 ? 16.375 -12.734 -17.808 1.00 69.88 226 GLU A C 1
ATOM 1772 O O . GLU A 1 226 ? 17.126 -12.547 -16.848 1.00 69.88 226 GLU A O 1
ATOM 1777 N N . HIS A 1 227 ? 15.074 -12.427 -17.768 1.00 75.25 227 HIS A N 1
ATOM 1778 C CA . HIS A 1 227 ? 14.446 -11.852 -16.591 1.00 75.25 227 HIS A CA 1
ATOM 1779 C C . HIS A 1 227 ? 14.498 -12.819 -15.413 1.00 75.25 227 HIS A C 1
ATOM 1781 O O . HIS A 1 227 ? 14.090 -13.987 -15.483 1.00 75.25 227 HIS A O 1
ATOM 1787 N N . ARG A 1 228 ? 14.957 -12.281 -14.286 1.00 75.31 228 ARG A N 1
ATOM 1788 C CA . ARG A 1 228 ? 14.940 -12.964 -12.999 1.00 75.31 228 ARG A CA 1
ATOM 1789 C C . ARG A 1 228 ? 14.017 -12.205 -12.071 1.00 75.31 228 ARG A C 1
ATOM 1791 O O . ARG A 1 228 ? 14.126 -10.989 -11.970 1.00 75.31 228 ARG A O 1
ATOM 1798 N N . ILE A 1 229 ? 13.141 -12.923 -11.379 1.00 78.94 229 ILE A N 1
ATOM 1799 C CA . ILE A 1 229 ? 12.356 -12.339 -10.294 1.00 78.94 229 ILE A CA 1
ATOM 1800 C C . ILE A 1 229 ? 13.072 -12.645 -8.984 1.00 78.94 229 ILE A C 1
ATOM 1802 O O . ILE A 1 229 ? 13.454 -13.790 -8.732 1.00 78.94 229 ILE A O 1
ATOM 1806 N N . VAL A 1 230 ? 13.277 -11.619 -8.169 1.00 77.38 230 VAL A N 1
ATOM 1807 C CA . VAL A 1 230 ? 13.755 -11.733 -6.793 1.00 77.38 230 VAL A CA 1
ATOM 1808 C C . VAL A 1 230 ? 12.561 -11.556 -5.869 1.00 77.38 230 VAL A C 1
ATOM 1810 O O . VAL A 1 230 ? 11.807 -10.601 -6.011 1.00 77.38 230 VAL A O 1
ATOM 1813 N N . LEU A 1 231 ? 12.400 -12.481 -4.930 1.00 80.19 231 LEU A N 1
ATOM 1814 C CA . LEU A 1 231 ? 11.424 -12.396 -3.853 1.00 80.19 231 LEU A CA 1
ATOM 1815 C C . LEU A 1 231 ? 12.128 -11.853 -2.614 1.00 80.19 231 LEU A C 1
ATOM 1817 O O . LEU A 1 231 ? 13.082 -12.465 -2.122 1.00 80.19 231 LEU A O 1
ATOM 1821 N N . ILE A 1 232 ? 11.682 -10.694 -2.145 1.00 74.06 232 ILE A N 1
ATOM 1822 C CA . ILE A 1 232 ? 12.283 -9.978 -1.029 1.00 74.06 232 ILE A CA 1
ATOM 1823 C C . ILE A 1 232 ? 11.694 -10.494 0.273 1.00 74.06 232 ILE A C 1
ATOM 1825 O O . ILE A 1 232 ? 10.499 -10.394 0.535 1.00 74.06 232 ILE A O 1
ATOM 1829 N N . GLU A 1 233 ? 12.576 -11.026 1.106 1.00 72.56 233 GLU A N 1
ATOM 1830 C CA . GLU A 1 233 ? 12.252 -11.488 2.451 1.00 72.56 233 GLU A CA 1
ATOM 1831 C C . GLU A 1 233 ? 12.510 -10.389 3.484 1.00 72.56 233 GLU A C 1
ATOM 1833 O O . GLU A 1 233 ? 11.863 -10.354 4.529 1.00 72.56 233 GLU A O 1
ATOM 1838 N N . ARG A 1 234 ? 13.469 -9.488 3.212 1.00 69.00 234 ARG A N 1
ATOM 1839 C CA . ARG A 1 234 ? 13.824 -8.391 4.121 1.00 69.00 234 ARG A CA 1
ATOM 1840 C C . ARG A 1 234 ? 14.547 -7.247 3.414 1.00 69.00 234 ARG A C 1
ATOM 1842 O O . ARG A 1 234 ? 15.511 -7.488 2.699 1.00 69.00 234 ARG A O 1
ATOM 1849 N N . PHE A 1 235 ? 14.208 -5.998 3.727 1.00 66.38 235 PHE A N 1
ATOM 1850 C CA . PHE A 1 235 ? 15.010 -4.826 3.345 1.00 66.38 235 PHE A CA 1
ATOM 1851 C C . PHE A 1 235 ? 16.062 -4.470 4.409 1.00 66.38 235 PHE A C 1
ATOM 1853 O O . PHE A 1 235 ? 15.859 -4.671 5.607 1.00 66.38 235 PHE A O 1
ATOM 1860 N N . ARG A 1 236 ? 17.204 -3.927 3.976 1.00 65.00 236 ARG A N 1
ATOM 1861 C CA . ARG A 1 236 ? 18.286 -3.410 4.827 1.00 65.00 236 ARG A CA 1
ATOM 1862 C C . ARG A 1 236 ? 18.426 -1.909 4.615 1.00 65.00 236 ARG A C 1
ATOM 1864 O O . ARG A 1 236 ? 18.588 -1.467 3.480 1.00 65.00 236 ARG A O 1
ATOM 1871 N N . THR A 1 237 ? 18.434 -1.141 5.697 1.00 64.81 237 THR A N 1
ATOM 1872 C CA . THR A 1 237 ? 18.596 0.319 5.666 1.00 64.81 237 THR A CA 1
ATOM 1873 C C . THR A 1 237 ? 19.975 0.764 6.157 1.00 64.81 237 THR A C 1
ATOM 1875 O O . THR A 1 237 ? 20.671 0.018 6.852 1.00 64.81 237 THR A O 1
ATOM 1878 N N . SER A 1 238 ? 20.404 1.966 5.759 1.00 62.91 238 SER A N 1
ATOM 1879 C CA . SER A 1 238 ? 21.665 2.556 6.230 1.00 62.91 238 SER A CA 1
ATOM 1880 C C . SER A 1 238 ? 21.564 3.003 7.687 1.00 62.91 238 SER A C 1
ATOM 1882 O O . SER A 1 238 ? 20.601 3.652 8.087 1.00 62.91 238 SER A O 1
ATOM 1884 N N . SER A 1 239 ? 22.593 2.727 8.490 1.00 68.81 239 SER A N 1
ATOM 1885 C CA . SER A 1 239 ? 22.689 3.264 9.853 1.00 68.81 239 SER A CA 1
ATOM 1886 C C . SER A 1 239 ? 22.919 4.780 9.882 1.00 68.81 239 SER A C 1
ATOM 1888 O O . SER A 1 239 ? 22.497 5.448 10.826 1.00 68.81 239 SER A O 1
ATOM 1890 N N . GLU A 1 240 ? 23.583 5.324 8.859 1.00 67.25 240 GLU A N 1
ATOM 1891 C CA . GLU A 1 240 ? 23.886 6.756 8.728 1.00 67.25 240 GLU A CA 1
ATOM 1892 C C . GLU A 1 240 ? 22.705 7.530 8.128 1.00 67.25 240 GLU A C 1
ATOM 1894 O O . GLU A 1 240 ? 22.395 8.643 8.562 1.00 67.25 240 GLU A O 1
ATOM 1899 N N . HIS A 1 241 ? 21.986 6.896 7.196 1.00 67.38 241 HIS A N 1
ATOM 1900 C CA . HIS A 1 241 ? 20.813 7.442 6.513 1.00 67.38 241 HIS A CA 1
ATOM 1901 C C . HIS A 1 241 ? 19.630 6.458 6.593 1.00 67.38 241 HIS A C 1
ATOM 1903 O O . HIS A 1 241 ? 19.343 5.769 5.618 1.00 67.38 241 HIS A O 1
ATOM 1909 N N . PRO A 1 242 ? 18.910 6.370 7.728 1.00 66.50 242 PRO A N 1
ATOM 1910 C CA . PRO A 1 242 ? 17.901 5.324 7.959 1.00 66.50 242 PRO A CA 1
ATOM 1911 C C . PRO A 1 242 ? 16.763 5.251 6.942 1.00 66.50 242 PRO A C 1
ATOM 1913 O O . PRO A 1 242 ? 16.199 4.178 6.754 1.00 66.50 242 PRO A O 1
ATOM 1916 N N . ALA A 1 243 ? 16.436 6.363 6.277 1.00 66.62 243 ALA A N 1
ATOM 1917 C CA . ALA A 1 243 ? 15.440 6.397 5.205 1.00 66.62 243 ALA A CA 1
ATOM 1918 C C . ALA A 1 243 ? 15.905 5.692 3.917 1.00 66.62 243 ALA A C 1
ATOM 1920 O O . ALA A 1 243 ? 15.092 5.390 3.051 1.00 66.62 243 ALA A O 1
ATOM 1921 N N . GLN A 1 244 ? 17.205 5.436 3.766 1.00 66.19 244 GLN A N 1
ATOM 1922 C CA . GLN A 1 244 ? 17.768 4.812 2.580 1.00 66.19 244 GLN A CA 1
ATOM 1923 C C . GLN A 1 244 ? 17.806 3.290 2.731 1.00 66.19 244 GLN A C 1
ATOM 1925 O O . GLN A 1 244 ? 18.499 2.759 3.604 1.00 66.19 244 GLN A O 1
ATOM 1930 N N . ILE A 1 245 ? 17.129 2.587 1.820 1.00 66.38 245 ILE A N 1
ATOM 1931 C CA . ILE A 1 245 ? 17.331 1.152 1.593 1.00 66.38 245 ILE A CA 1
ATOM 1932 C C . ILE A 1 245 ? 18.671 0.979 0.871 1.00 66.38 245 ILE A C 1
ATOM 1934 O O . ILE A 1 245 ? 18.874 1.507 -0.219 1.00 66.38 245 ILE A O 1
ATOM 1938 N N . ILE A 1 246 ? 19.596 0.249 1.488 1.00 63.69 246 ILE A N 1
ATOM 1939 C CA . ILE A 1 246 ? 20.940 -0.028 0.951 1.00 63.69 246 ILE A CA 1
ATOM 1940 C C . ILE A 1 246 ? 21.117 -1.480 0.510 1.00 63.69 246 ILE A C 1
ATOM 1942 O O . ILE A 1 246 ? 22.169 -1.857 0.002 1.00 63.69 246 ILE A O 1
ATOM 1946 N N . GLY A 1 247 ? 20.107 -2.317 0.727 1.00 59.00 247 GLY A N 1
ATOM 1947 C CA . GLY A 1 247 ? 20.107 -3.687 0.245 1.00 59.00 247 GLY A CA 1
ATOM 1948 C C . GLY A 1 247 ? 18.844 -4.434 0.630 1.00 59.00 247 GLY A C 1
ATOM 1949 O O . GLY A 1 247 ? 17.974 -3.911 1.323 1.00 59.00 247 GLY A O 1
ATOM 1950 N N . ALA A 1 248 ? 18.778 -5.689 0.211 1.00 66.19 248 ALA A N 1
ATOM 1951 C CA . ALA A 1 248 ? 17.718 -6.606 0.580 1.00 66.19 248 ALA A CA 1
ATOM 1952 C C . ALA A 1 248 ? 18.272 -8.027 0.735 1.00 66.19 248 ALA A C 1
ATOM 1954 O O . ALA A 1 248 ? 19.288 -8.379 0.135 1.00 66.19 248 ALA A O 1
ATOM 1955 N N . HIS A 1 249 ? 17.612 -8.823 1.567 1.00 68.44 249 HIS A N 1
ATOM 1956 C CA . HIS A 1 249 ? 17.735 -10.269 1.609 1.00 68.44 249 HIS A CA 1
ATOM 1957 C C . HIS A 1 249 ? 16.530 -10.872 0.901 1.00 68.44 249 HIS A C 1
ATOM 1959 O O . HIS A 1 249 ? 15.395 -10.428 1.087 1.00 68.44 249 HIS A O 1
ATOM 1965 N N . GLY A 1 250 ? 16.787 -11.891 0.102 1.00 74.00 250 GLY A N 1
ATOM 1966 C CA . GLY A 1 250 ? 15.767 -12.567 -0.663 1.00 74.00 250 GLY A CA 1
ATOM 1967 C C . GLY A 1 250 ? 16.363 -13.714 -1.449 1.00 74.00 250 GLY A C 1
ATOM 1968 O O . GLY A 1 250 ? 17.557 -14.013 -1.358 1.00 74.00 250 GLY A O 1
ATOM 1969 N N . ARG A 1 251 ? 15.520 -14.327 -2.265 1.00 83.25 251 ARG A N 1
ATOM 1970 C CA . ARG A 1 251 ? 15.904 -15.422 -3.150 1.00 83.25 251 ARG A CA 1
ATOM 1971 C C . ARG A 1 251 ? 15.385 -15.170 -4.550 1.00 83.25 251 ARG A C 1
ATOM 1973 O O . ARG A 1 251 ? 14.412 -14.447 -4.744 1.00 83.25 251 ARG A O 1
ATOM 1980 N N . TYR A 1 252 ? 16.001 -15.812 -5.531 1.00 81.50 252 TYR A N 1
ATOM 1981 C CA . TYR A 1 252 ? 15.396 -15.879 -6.852 1.00 81.50 252 TYR A CA 1
ATOM 1982 C C . TYR A 1 252 ? 14.141 -16.754 -6.800 1.00 81.50 252 TYR A C 1
ATOM 1984 O O . TYR A 1 252 ? 14.124 -17.803 -6.145 1.00 81.50 252 TYR A O 1
ATOM 1992 N N . ALA A 1 253 ? 13.096 -16.314 -7.492 1.00 82.62 253 ALA A N 1
ATOM 1993 C CA . ALA A 1 253 ? 11.959 -17.157 -7.803 1.00 82.62 253 ALA A CA 1
ATOM 1994 C C . ALA A 1 253 ? 12.429 -18.324 -8.682 1.00 82.62 253 ALA A C 1
ATOM 1996 O O . ALA A 1 253 ? 13.267 -18.155 -9.576 1.00 82.62 253 ALA A O 1
ATOM 1997 N N . SER A 1 254 ? 11.893 -19.513 -8.431 1.00 88.00 254 SER A N 1
ATOM 1998 C CA . SER A 1 254 ? 12.052 -20.641 -9.345 1.00 88.00 254 SER A CA 1
ATOM 1999 C C . SER A 1 254 ? 11.354 -20.360 -10.682 1.00 88.00 254 SER A C 1
ATOM 2001 O O . SER A 1 254 ? 10.551 -19.433 -10.800 1.00 88.00 254 SER A O 1
ATOM 2003 N N . LEU A 1 255 ? 11.649 -21.171 -11.702 1.00 87.19 255 LEU A N 1
ATOM 2004 C CA . LEU A 1 255 ? 11.001 -21.038 -13.010 1.00 87.19 255 LEU A CA 1
ATOM 2005 C C . LEU A 1 255 ? 9.475 -21.171 -12.906 1.00 87.19 255 LEU A C 1
ATOM 2007 O O . LEU A 1 255 ? 8.771 -20.359 -13.489 1.00 87.19 255 LEU A O 1
ATOM 2011 N N . ASP A 1 256 ? 8.975 -22.131 -12.124 1.00 91.12 256 ASP A N 1
ATOM 2012 C CA . ASP A 1 256 ? 7.533 -22.323 -11.916 1.00 91.12 256 ASP A CA 1
ATOM 2013 C C . ASP A 1 256 ? 6.881 -21.104 -11.246 1.00 91.12 256 ASP A C 1
ATOM 2015 O O . ASP A 1 256 ? 5.900 -20.563 -11.750 1.00 91.12 256 ASP A O 1
ATOM 2019 N N . GLU A 1 257 ? 7.476 -20.607 -10.156 1.00 91.62 257 GLU A N 1
ATOM 2020 C CA . GLU A 1 257 ? 6.985 -19.410 -9.458 1.00 91.62 257 GLU A CA 1
ATOM 2021 C C . GLU A 1 257 ? 6.946 -18.196 -10.396 1.00 91.62 257 GLU A C 1
ATOM 2023 O O . GLU A 1 257 ? 5.976 -17.437 -10.403 1.00 91.62 257 GLU A O 1
ATOM 2028 N N . ARG A 1 258 ? 7.984 -18.034 -11.226 1.00 88.12 258 ARG A N 1
ATOM 2029 C CA . ARG A 1 258 ? 8.076 -16.968 -12.227 1.00 88.12 258 ARG A CA 1
ATOM 2030 C C . ARG A 1 258 ? 6.973 -17.063 -13.277 1.00 88.12 258 ARG A C 1
ATOM 2032 O O . ARG A 1 258 ? 6.313 -16.061 -13.534 1.00 88.12 258 ARG A O 1
ATOM 2039 N N . GLU A 1 259 ? 6.759 -18.235 -13.869 1.00 89.38 259 GLU A N 1
ATOM 2040 C CA . GLU A 1 259 ? 5.710 -18.404 -14.880 1.00 89.38 259 GLU A CA 1
ATOM 2041 C C . GLU A 1 259 ? 4.314 -18.189 -14.286 1.00 89.38 259 GLU A C 1
ATOM 2043 O O . GLU A 1 259 ? 3.481 -17.541 -14.915 1.00 89.38 259 GLU A O 1
ATOM 2048 N N . ARG A 1 260 ? 4.070 -18.636 -13.047 1.00 92.88 260 ARG A N 1
ATOM 2049 C CA . ARG A 1 260 ? 2.807 -18.375 -12.339 1.00 92.88 260 ARG A CA 1
ATOM 2050 C C . ARG A 1 260 ? 2.585 -16.887 -12.070 1.00 92.88 260 ARG A C 1
ATOM 2052 O O . ARG A 1 260 ? 1.468 -16.410 -12.234 1.00 92.88 260 ARG A O 1
ATOM 2059 N N . MET A 1 261 ? 3.628 -16.152 -11.682 1.00 90.69 261 MET A N 1
ATOM 2060 C CA . MET A 1 261 ? 3.559 -14.695 -11.512 1.00 90.69 261 MET A CA 1
ATOM 2061 C C . MET A 1 261 ? 3.242 -13.981 -12.827 1.00 90.69 261 MET A C 1
ATOM 2063 O O . MET A 1 261 ? 2.373 -13.115 -12.847 1.00 90.69 261 MET A O 1
ATOM 2067 N N . TYR A 1 262 ? 3.897 -14.357 -13.928 1.00 88.94 262 TYR A N 1
ATOM 2068 C CA . TYR A 1 262 ? 3.574 -13.776 -15.230 1.00 88.94 262 TYR A CA 1
ATOM 2069 C C . TYR A 1 262 ? 2.160 -14.119 -15.689 1.00 88.94 262 TYR A C 1
ATOM 2071 O O . TYR A 1 262 ? 1.476 -13.252 -16.220 1.00 88.94 262 TYR A O 1
ATOM 2079 N N . GLN A 1 263 ? 1.711 -15.354 -15.461 1.00 90.75 263 GLN A N 1
ATOM 2080 C CA . GLN A 1 263 ? 0.348 -15.749 -15.794 1.00 90.75 263 GLN A CA 1
ATOM 2081 C C . GLN A 1 263 ? -0.675 -14.915 -15.018 1.00 90.75 263 GLN A C 1
ATOM 2083 O O . GLN A 1 263 ? -1.597 -14.392 -15.623 1.00 90.75 263 GLN A O 1
ATOM 2088 N N . ALA A 1 264 ? -0.462 -14.705 -13.716 1.00 91.88 264 ALA A N 1
ATOM 2089 C CA . ALA A 1 264 ? -1.329 -13.861 -12.896 1.00 91.88 264 ALA A CA 1
ATOM 2090 C C . ALA A 1 264 ? -1.426 -12.417 -13.414 1.00 91.88 264 ALA A C 1
ATOM 2092 O O . ALA A 1 264 ? -2.517 -11.851 -13.462 1.00 91.88 264 ALA A O 1
ATOM 2093 N N . VAL A 1 265 ? -0.294 -11.828 -13.818 1.00 89.38 265 VAL A N 1
ATOM 2094 C CA . VAL A 1 265 ? -0.262 -10.483 -14.414 1.00 89.38 265 VAL A CA 1
ATOM 2095 C C . VAL A 1 265 ? -1.036 -10.450 -15.730 1.00 89.38 265 VAL A C 1
ATOM 2097 O O . VAL A 1 265 ? -1.838 -9.542 -15.936 1.00 89.38 265 VAL A O 1
ATOM 2100 N N . ASP A 1 266 ? -0.828 -11.439 -16.598 1.00 88.44 266 ASP A N 1
ATOM 2101 C CA . ASP A 1 266 ? -1.495 -11.506 -17.899 1.00 88.44 266 ASP A CA 1
ATOM 2102 C C . ASP A 1 266 ? -3.005 -11.746 -17.759 1.00 88.44 266 ASP A C 1
ATOM 2104 O O . ASP A 1 266 ? -3.782 -11.116 -18.473 1.00 88.44 266 ASP A O 1
ATOM 2108 N N . ASP A 1 267 ? -3.428 -12.594 -16.818 1.00 90.69 267 ASP A N 1
ATOM 2109 C CA . ASP A 1 267 ? -4.842 -12.872 -16.543 1.00 90.69 267 ASP A CA 1
ATOM 2110 C C . ASP A 1 267 ? -5.566 -11.604 -16.071 1.00 90.69 267 ASP A C 1
ATOM 2112 O O . ASP A 1 267 ? -6.628 -11.258 -16.593 1.00 90.69 267 ASP A O 1
ATOM 2116 N N . VAL A 1 268 ? -4.964 -10.856 -15.137 1.00 90.00 268 VAL A N 1
ATOM 2117 C CA . VAL A 1 268 ? -5.530 -9.584 -14.665 1.00 90.00 268 VAL A CA 1
ATOM 2118 C C . VAL A 1 268 ? -5.511 -8.520 -15.758 1.00 90.00 268 VAL A C 1
ATOM 2120 O O . VAL A 1 268 ? -6.508 -7.823 -15.935 1.00 90.00 268 VAL A O 1
ATOM 2123 N N . ALA A 1 269 ? -4.429 -8.406 -16.531 1.00 87.31 269 ALA A N 1
ATOM 2124 C CA . ALA A 1 269 ? -4.356 -7.456 -17.638 1.00 87.31 269 ALA A CA 1
ATOM 2125 C C . ALA A 1 269 ? -5.406 -7.758 -18.722 1.00 87.31 269 ALA A C 1
ATOM 2127 O O . ALA A 1 269 ? -6.052 -6.842 -19.230 1.00 87.31 269 ALA A O 1
ATOM 2128 N N . ALA A 1 270 ? -5.613 -9.035 -19.053 1.00 87.88 270 ALA A N 1
ATOM 2129 C CA . ALA A 1 270 ? -6.628 -9.464 -20.009 1.00 87.88 270 ALA A CA 1
ATOM 2130 C C . ALA A 1 270 ? -8.049 -9.174 -19.506 1.00 87.88 270 ALA A C 1
ATOM 2132 O O . ALA A 1 270 ? -8.884 -8.711 -20.284 1.00 87.88 270 ALA A O 1
ATOM 2133 N N . ALA A 1 271 ? -8.310 -9.399 -18.216 1.00 87.69 271 ALA A N 1
ATOM 2134 C CA . ALA A 1 271 ? -9.594 -9.092 -17.595 1.00 87.69 271 ALA A CA 1
ATOM 2135 C C . ALA A 1 271 ? -9.855 -7.579 -17.474 1.00 87.69 271 ALA A C 1
ATOM 2137 O O . ALA A 1 271 ? -10.997 -7.150 -17.605 1.00 87.69 271 ALA A O 1
ATOM 2138 N N . ALA A 1 272 ? -8.813 -6.765 -17.264 1.00 84.75 272 ALA A N 1
ATOM 2139 C CA . ALA A 1 272 ? -8.923 -5.310 -17.131 1.00 84.75 272 ALA A CA 1
ATOM 2140 C C . ALA A 1 272 ? -9.011 -4.557 -18.468 1.00 84.75 272 ALA A C 1
ATOM 2142 O O . ALA A 1 272 ? -9.588 -3.468 -18.519 1.00 84.75 272 ALA A O 1
ATOM 2143 N N . ALA A 1 273 ? -8.486 -5.140 -19.552 1.00 77.50 273 ALA A N 1
ATOM 2144 C CA . ALA A 1 273 ? -8.432 -4.536 -20.886 1.00 77.50 273 ALA A CA 1
ATOM 2145 C C . ALA A 1 273 ? -9.757 -3.942 -21.425 1.00 77.50 273 ALA A C 1
ATOM 2147 O O . ALA A 1 273 ? -9.680 -2.945 -22.148 1.00 77.50 273 ALA A O 1
ATOM 2148 N N . PRO A 1 274 ? -10.955 -4.496 -21.135 1.00 68.56 274 PRO A N 1
ATOM 2149 C CA . PRO A 1 274 ? -12.220 -3.922 -21.600 1.00 68.56 274 PRO A CA 1
ATOM 2150 C C . PRO A 1 274 ? -12.591 -2.599 -20.926 1.00 68.56 274 PRO A C 1
ATOM 2152 O O . PRO A 1 274 ? -13.328 -1.809 -21.513 1.00 68.56 274 PRO A O 1
ATOM 2155 N N . ASP A 1 275 ? -12.120 -2.375 -19.701 1.00 64.06 275 ASP A N 1
ATOM 2156 C CA . ASP A 1 275 ? -12.626 -1.311 -18.845 1.00 64.06 275 ASP A CA 1
ATOM 2157 C C . ASP A 1 275 ? -11.613 -0.181 -18.678 1.00 64.06 275 ASP A C 1
ATOM 2159 O O . ASP A 1 275 ? -11.997 0.981 -18.812 1.00 64.06 275 ASP A O 1
ATOM 2163 N N . LEU A 1 276 ? -10.333 -0.479 -18.412 1.00 62.16 276 LEU A N 1
ATOM 2164 C CA . LEU A 1 276 ? -9.365 0.511 -17.923 1.00 62.16 276 LEU A CA 1
ATOM 2165 C C . LEU A 1 276 ? -7.910 0.178 -18.335 1.00 62.16 276 LEU A C 1
ATOM 2167 O O . LEU A 1 276 ? -7.556 -0.992 -18.471 1.00 62.16 276 LEU A O 1
ATOM 2171 N N . PRO A 1 277 ? -7.020 1.179 -18.495 1.00 66.38 277 PRO A N 1
ATOM 2172 C CA . PRO A 1 277 ? -5.614 0.971 -18.851 1.00 66.38 277 PRO A CA 1
ATOM 2173 C C . PRO A 1 277 ? -4.725 0.674 -17.628 1.00 66.38 277 PRO A C 1
ATOM 2175 O O . PRO A 1 277 ? -3.589 1.148 -17.582 1.00 66.38 277 PRO A O 1
ATOM 2178 N N . TYR A 1 278 ? -5.227 -0.061 -16.633 1.00 69.19 278 TYR A N 1
ATOM 2179 C CA . TYR A 1 278 ? -4.422 -0.391 -15.457 1.00 69.19 278 TYR A C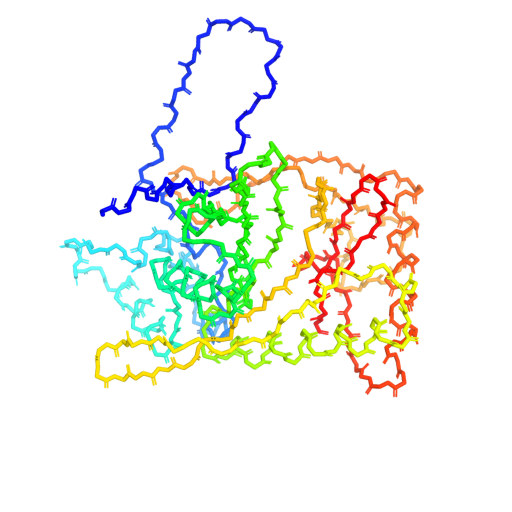A 1
ATOM 2180 C C . TYR A 1 278 ? -3.301 -1.358 -15.797 1.00 69.19 278 TYR A C 1
ATOM 2182 O O . TYR A 1 278 ? -3.425 -2.234 -16.658 1.00 69.19 278 TYR A O 1
ATOM 2190 N N . ARG A 1 279 ? -2.197 -1.203 -15.081 1.00 74.62 279 ARG A N 1
ATOM 2191 C CA . ARG A 1 279 ? -1.014 -2.038 -15.173 1.00 74.62 279 ARG A CA 1
ATOM 2192 C C . ARG A 1 279 ? -0.727 -2.650 -13.814 1.00 74.62 279 ARG A C 1
ATOM 2194 O O . ARG A 1 279 ? -1.071 -2.114 -12.768 1.00 74.62 279 ARG A O 1
ATOM 2201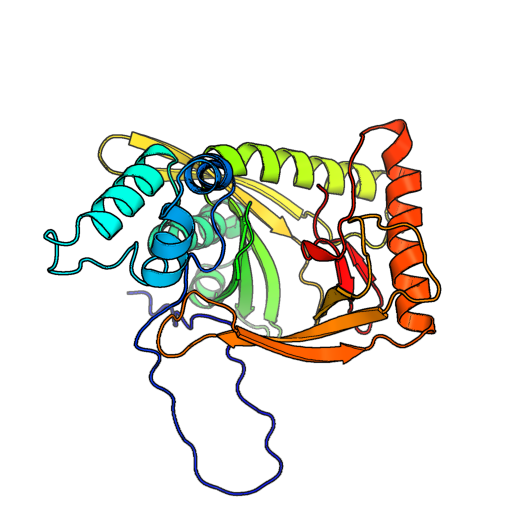 N N . VAL A 1 280 ? -0.090 -3.808 -13.858 1.00 73.19 280 VAL A N 1
ATOM 2202 C CA . VAL A 1 280 ? 0.554 -4.397 -12.691 1.00 73.19 280 VAL A CA 1
ATOM 2203 C C . VAL A 1 280 ? 2.043 -4.239 -12.921 1.00 73.19 280 VAL A C 1
ATOM 2205 O O . VAL A 1 280 ? 2.587 -4.828 -13.862 1.00 73.19 280 VAL A O 1
ATOM 2208 N N . ASP A 1 281 ? 2.703 -3.435 -12.094 1.00 72.25 281 ASP A N 1
ATOM 2209 C CA . ASP A 1 281 ? 4.152 -3.295 -12.153 1.00 72.25 281 ASP A CA 1
ATOM 2210 C C . ASP A 1 281 ? 4.802 -4.144 -11.059 1.00 72.25 281 ASP A C 1
ATOM 2212 O O . ASP A 1 281 ? 4.713 -3.856 -9.861 1.00 72.25 281 ASP A O 1
ATOM 2216 N N . LEU A 1 282 ? 5.507 -5.198 -11.485 1.00 69.88 282 LEU A N 1
ATOM 2217 C CA . LEU A 1 282 ? 6.238 -6.065 -10.566 1.00 69.88 282 LEU A CA 1
ATOM 2218 C C . LEU A 1 282 ? 7.208 -5.258 -9.691 1.00 69.88 282 LEU A C 1
ATOM 2220 O O . LEU A 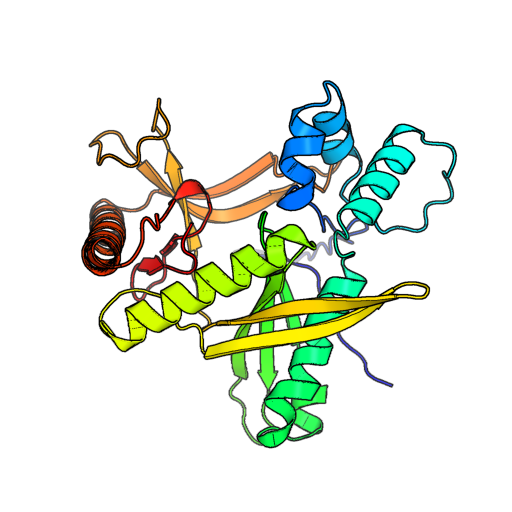1 282 ? 7.338 -5.554 -8.516 1.00 69.88 282 LEU A O 1
ATOM 2224 N N . ASN A 1 283 ? 7.865 -4.223 -10.213 1.00 65.38 283 ASN A N 1
ATOM 2225 C CA . ASN A 1 283 ? 8.889 -3.481 -9.474 1.00 65.38 283 ASN A CA 1
ATOM 2226 C C . ASN A 1 283 ? 8.342 -2.469 -8.467 1.00 65.38 283 ASN A C 1
ATOM 2228 O O . ASN A 1 283 ? 9.112 -1.978 -7.639 1.00 65.38 283 ASN A O 1
ATOM 2232 N N . HIS A 1 284 ? 7.051 -2.152 -8.526 1.00 69.38 284 HIS A N 1
ATOM 2233 C CA . HIS A 1 284 ? 6.401 -1.233 -7.592 1.00 69.38 284 HIS A CA 1
ATOM 2234 C C . HIS A 1 284 ? 5.827 -1.962 -6.361 1.00 69.38 284 HIS A C 1
ATOM 2236 O O . HIS A 1 284 ? 5.339 -1.338 -5.410 1.00 69.38 284 HIS A O 1
ATOM 2242 N N . GLY A 1 285 ? 5.956 -3.293 -6.343 1.00 71.94 285 GLY A N 1
ATOM 2243 C CA . GLY A 1 285 ? 5.390 -4.159 -5.319 1.00 71.94 285 GLY A CA 1
ATOM 2244 C C . GLY A 1 285 ? 3.871 -4.250 -5.403 1.00 71.94 285 GLY A C 1
ATOM 2245 O O . GLY A 1 285 ? 3.222 -4.452 -4.377 1.00 71.94 285 GLY A O 1
ATOM 2246 N N . ASP A 1 286 ? 3.337 -4.098 -6.619 1.00 82.94 286 ASP A N 1
ATOM 2247 C CA . ASP A 1 286 ? 1.934 -4.341 -6.964 1.00 82.94 286 ASP A CA 1
ATOM 2248 C C . ASP A 1 286 ? 1.624 -5.849 -6.963 1.00 82.94 286 ASP A C 1
ATOM 2250 O O . ASP A 1 286 ? 0.472 -6.255 -6.825 1.00 82.94 286 ASP A O 1
ATOM 2254 N N . LEU A 1 287 ? 2.663 -6.687 -7.076 1.00 85.94 287 LEU A N 1
ATOM 2255 C CA . LEU A 1 287 ? 2.602 -8.144 -7.046 1.00 85.94 287 LEU A CA 1
ATOM 2256 C C . LEU A 1 287 ? 3.415 -8.697 -5.871 1.00 85.94 287 LEU A C 1
ATOM 2258 O O . LEU A 1 287 ? 4.597 -8.383 -5.703 1.00 85.94 287 LEU A O 1
ATOM 2262 N N . VAL A 1 288 ? 2.802 -9.596 -5.107 1.00 89.19 288 VAL A N 1
ATOM 2263 C CA . VAL A 1 288 ? 3.471 -10.358 -4.050 1.00 89.19 288 VAL A CA 1
ATOM 2264 C C . VAL A 1 288 ? 3.367 -11.858 -4.299 1.00 89.19 288 VAL A C 1
ATOM 2266 O O . VAL A 1 288 ? 2.437 -12.347 -4.939 1.00 89.19 288 VAL A O 1
ATOM 2269 N N . TRP A 1 289 ? 4.324 -12.611 -3.764 1.00 90.31 289 TRP A N 1
ATOM 2270 C CA . TRP A 1 289 ? 4.321 -14.068 -3.777 1.00 90.31 289 TRP A CA 1
ATOM 2271 C C . TRP A 1 289 ? 4.001 -14.629 -2.397 1.00 90.31 289 TRP A C 1
ATOM 2273 O O . TRP A 1 289 ? 4.662 -14.288 -1.421 1.00 90.31 289 TRP A O 1
ATOM 2283 N N . SER A 1 290 ? 3.050 -15.553 -2.314 1.00 91.88 290 SER A N 1
ATOM 2284 C CA . SER A 1 290 ? 2.745 -16.306 -1.098 1.00 91.88 290 SER A CA 1
ATOM 2285 C C . SER A 1 290 ? 2.871 -17.814 -1.344 1.00 91.88 290 SER A C 1
ATOM 2287 O O . SER A 1 290 ? 2.891 -18.255 -2.494 1.00 91.88 290 SER A O 1
ATOM 2289 N N . PRO A 1 291 ? 2.875 -18.654 -0.295 1.00 86.56 291 PRO A N 1
ATOM 2290 C CA . PRO A 1 291 ? 2.793 -20.105 -0.469 1.00 86.56 291 PRO A CA 1
ATOM 2291 C C . PRO A 1 291 ? 1.546 -20.583 -1.234 1.00 86.56 291 PRO A C 1
ATOM 2293 O O . PRO A 1 291 ? 1.586 -21.654 -1.831 1.00 86.56 291 PRO A O 1
ATOM 2296 N N . GLY A 1 292 ? 0.454 -19.805 -1.229 1.00 87.19 292 GLY A N 1
ATOM 2297 C CA . GLY A 1 292 ? -0.743 -20.083 -2.034 1.00 87.19 292 GLY A CA 1
ATOM 2298 C C . GLY A 1 292 ? -0.574 -19.738 -3.519 1.00 87.19 292 GLY A C 1
ATOM 2299 O O . GLY A 1 292 ? -1.287 -20.271 -4.367 1.00 87.19 292 GLY A O 1
ATOM 2300 N N . GLY A 1 293 ? 0.415 -18.911 -3.857 1.00 92.25 293 GLY A N 1
ATOM 2301 C CA . GLY A 1 293 ? 0.654 -18.404 -5.201 1.00 92.25 293 GLY A CA 1
ATOM 2302 C C . GLY A 1 293 ? 0.811 -16.882 -5.241 1.00 92.25 293 GLY A C 1
ATOM 2303 O O . GLY A 1 293 ? 0.938 -16.243 -4.187 1.00 92.25 293 GLY A O 1
ATOM 2304 N N . PRO A 1 294 ? 0.829 -16.306 -6.454 1.00 92.69 294 PRO A N 1
ATOM 2305 C CA . PRO A 1 294 ? 0.901 -14.865 -6.643 1.00 92.69 294 PRO A CA 1
ATOM 2306 C C . PRO A 1 294 ? -0.390 -14.189 -6.175 1.00 92.69 294 PRO A C 1
ATOM 2308 O O . PRO A 1 294 ? -1.468 -14.769 -6.289 1.00 92.69 294 PRO A O 1
ATOM 2311 N N . ALA A 1 295 ? -0.272 -12.960 -5.688 1.00 93.00 295 ALA A N 1
ATOM 2312 C CA . ALA A 1 295 ? -1.402 -12.090 -5.404 1.00 93.00 295 ALA A CA 1
ATOM 2313 C C . ALA A 1 295 ? -1.072 -10.656 -5.831 1.00 93.00 295 ALA A C 1
ATOM 2315 O O . ALA A 1 295 ? -0.015 -10.123 -5.490 1.00 93.00 295 ALA A O 1
ATOM 2316 N N . ILE A 1 296 ? -1.979 -10.039 -6.576 1.00 90.38 296 ILE A N 1
ATOM 2317 C CA . ILE A 1 296 ? -1.919 -8.644 -6.995 1.00 90.38 296 ILE A CA 1
ATOM 2318 C C . ILE A 1 296 ? -2.574 -7.810 -5.901 1.00 90.38 296 ILE A C 1
ATOM 2320 O O . ILE A 1 296 ? -3.734 -8.012 -5.550 1.00 90.38 296 ILE A O 1
ATOM 2324 N N . VAL A 1 297 ? -1.799 -6.904 -5.323 1.00 86.81 297 VAL A N 1
ATOM 2325 C CA . VAL A 1 297 ? -2.173 -6.103 -4.150 1.00 86.81 297 VAL A CA 1
ATOM 2326 C C . VAL A 1 297 ? -2.361 -4.624 -4.483 1.00 86.81 297 VAL A C 1
ATOM 2328 O O . VAL A 1 297 ? -2.833 -3.874 -3.632 1.00 86.81 297 VAL A O 1
ATOM 2331 N N . ALA A 1 298 ? -2.017 -4.215 -5.705 1.00 85.38 298 ALA A N 1
ATOM 2332 C CA . ALA A 1 298 ? -2.283 -2.890 -6.245 1.00 85.38 298 ALA A CA 1
ATOM 2333 C C . ALA A 1 298 ? -2.398 -2.935 -7.778 1.00 85.38 298 ALA A C 1
ATOM 2335 O O . ALA A 1 298 ? -1.941 -3.879 -8.421 1.00 85.38 298 ALA A O 1
ATOM 2336 N N . LEU A 1 299 ? -3.003 -1.892 -8.343 1.00 82.94 299 LEU A N 1
ATOM 2337 C CA . LEU A 1 299 ? -3.034 -1.594 -9.774 1.00 82.94 299 LEU A CA 1
ATOM 2338 C C . LEU A 1 299 ? -2.488 -0.176 -9.972 1.00 82.94 299 LEU A C 1
ATOM 2340 O O . LEU A 1 299 ? -2.704 0.676 -9.107 1.00 82.94 299 LEU A O 1
ATOM 2344 N N . SER A 1 300 ? -1.797 0.078 -11.081 1.00 72.00 300 SER A N 1
ATOM 2345 C CA . SER A 1 300 ? -1.171 1.368 -11.407 1.00 72.00 300 SER A CA 1
ATOM 2346 C C . SER A 1 300 ? -1.510 1.895 -12.797 1.00 72.00 300 SER A C 1
ATOM 2348 O O . SER A 1 300 ? -1.986 1.116 -13.654 1.00 72.00 300 SER A O 1
#

Radius of gyration: 19.93 Å; chains: 1; bounding box: 44×49×51 Å

pLDDT: mean 76.66, std 19.39, range [22.45, 97.19]

Secondary structure (DSSP, 8-state):
--------SS-------S-------------TTSS--TTTHHHHHTSTTHHHHHHHHGGGTTS--S-TT-HHHHHHHHHHHHTTPPPHHHHHHHHHHHHHHHHTTTS-HHHHHH-EEEEEEE-SSEEEEEEEEE-TT-SPEEEEEEEEE-STTHHHHHHHHHHHHHHHHHH-TTSSB--EEEEEEEEEEETTEEEEEEEEEEE--TT-EEEEEE--SSS-----TT-EEEEEEEEEE-SSSTTSEEEEEEEEPPHHHHHHHHHHHHHHHHHHTTT------GGGT-EEEETTEEEE----

Sequence (300 aa):
MIIMDIRCGPDRSVLDTESESRIAVKFRKRPFHGVISYGLRDELKNRPDSLQWWHRYAHVLDQPTASDDDGELRVLRYLAEQHGVLSFSQSVACAARSLRSLWAADWSEDDLDSAELWNIKEGHVSSVWLVSVLHAGDDAHTHFILNVARDIDAGPVLEDTSQAMRTLLDRHPELPIAAVLDIASVPLTQGTGTRNVVVTRNEYVPRALEAHLIGSVDGTTARSPEHRIVLIERFRTSSEHPAQIIGAHGRYASLDERERMYQAVDDVAAAAAPDLPYRVDLNHGDLVWSPGGPAIVALS

Foldseek 3Di:
DADAPADEDDDPDDDDDDDDDDDDDPPPWRLDLLDAAQQCVVVQVVDPCLVVLSLQPNRCLPPPDPPPVDPNSVVVNVSCVVQVFDDPVQLVVQVLQCCCPPPCVPADPQQSSQKHWYQYDDANFWGKIWIWTDGDPDPDIDIWIKTKGGGDVSQVVVVVFLVLLQVLCVVPVPAQAWHFPDWDWGWDDDDPDIDTIIMIITGDFPPWFQKAWPDPPPLDPPDDPPIWIWTFPAFDADPSRRSHGPDTDTGIDDPVLVVQQVVSQVVSCVSCVVPDPKHQRSHSSLWIADPVHIYGHTID